Protein AF-A0A7M4CBG7-F1 (afdb_monomer_lite)

pLDDT: mean 92.89, std 6.0, range [63.34, 98.56]

Radius of gyration: 19.65 Å; chains: 1; bounding box: 48×49×52 Å

Organism: NCBI:txid38162

InterPro domains:
  IPR001548 Peptidase M2, peptidyl-dipeptidase A [PF01401] (1-222)
  IPR001548 Peptidase M2, peptidyl-dipeptidase A [PR00791] (21-42)
  IPR001548 Peptidase M2, peptidyl-dipeptidase A [PR00791] (98-123)
  IPR001548 Peptidase M2, peptidyl-dipeptidase A [PR00791] (130-146)
  IPR001548 Peptidase M2, peptidyl-dipeptidase A [PR00791] (158-178)
  IPR001548 Peptidase M2, peptidyl-dipeptidase A [PR00791] (199-222)
  IPR001548 Peptidase M2, peptidyl-dipeptidase A [PS52011] (1-222)
  IPR001548 Peptidase M2, peptidyl-dipeptidase A [PTHR10514] (1-222)
  IPR001548 Peptidase M2, peptidyl-dipeptidase A [cd06461] (1-222)

Structure (mmCIF, N/CA/C/O backbone):
data_AF-A0A7M4CBG7-F1
#
_entry.id   AF-A0A7M4CBG7-F1
#
loop_
_atom_site.group_PDB
_atom_site.id
_atom_site.type_symbol
_atom_site.label_atom_id
_atom_site.label_alt_id
_atom_site.label_comp_id
_atom_site.label_asym_id
_atom_site.label_entity_id
_atom_site.label_seq_id
_atom_site.pdbx_PDB_ins_code
_atom_site.Cartn_x
_atom_site.Cartn_y
_atom_site.Cartn_z
_atom_site.occupancy
_atom_site.B_iso_or_equiv
_atom_site.auth_seq_id
_atom_site.auth_comp_id
_atom_site.auth_asym_id
_atom_site.auth_atom_id
_atom_site.pdbx_PDB_model_num
ATOM 1 N N . ILE A 1 1 ? 3.219 -4.060 -20.796 1.00 94.94 1 ILE A N 1
ATOM 2 C CA . ILE A 1 1 ? 4.197 -4.208 -19.690 1.00 94.94 1 ILE A CA 1
ATOM 3 C C . ILE A 1 1 ? 5.144 -5.397 -19.890 1.00 94.94 1 ILE A C 1
ATOM 5 O O . ILE A 1 1 ? 6.343 -5.166 -19.956 1.00 94.94 1 ILE A O 1
ATOM 9 N N . HIS A 1 2 ? 4.636 -6.621 -20.107 1.00 97.50 2 HIS A N 1
ATOM 10 C CA . HIS A 1 2 ? 5.442 -7.840 -20.297 1.00 97.50 2 HIS A CA 1
ATOM 11 C C . HIS A 1 2 ? 6.597 -7.685 -21.304 1.00 97.50 2 HIS A C 1
ATOM 13 O O . HIS A 1 2 ? 7.749 -7.900 -20.951 1.00 97.50 2 HIS A O 1
ATOM 19 N N . ALA A 1 3 ? 6.316 -7.259 -22.542 1.00 97.44 3 ALA A N 1
ATOM 20 C CA . ALA A 1 3 ? 7.348 -7.128 -23.577 1.00 97.44 3 ALA A CA 1
ATOM 21 C C . ALA A 1 3 ? 8.445 -6.105 -23.220 1.00 97.44 3 ALA A C 1
ATOM 23 O O . ALA A 1 3 ? 9.621 -6.361 -23.455 1.00 97.44 3 ALA A O 1
ATOM 24 N N . TYR A 1 4 ? 8.068 -4.978 -22.608 1.00 97.50 4 TYR A N 1
ATOM 25 C CA . TYR A 1 4 ? 9.015 -3.954 -22.164 1.00 97.50 4 TYR A CA 1
ATOM 26 C C . TYR A 1 4 ? 9.907 -4.465 -21.022 1.00 97.50 4 TYR A C 1
ATOM 28 O O . TYR A 1 4 ? 11.124 -4.313 -21.071 1.00 97.50 4 TYR A O 1
ATOM 36 N N . VAL A 1 5 ? 9.319 -5.141 -20.029 1.00 97.81 5 VAL A N 1
ATOM 37 C CA . VAL A 1 5 ? 10.074 -5.762 -18.930 1.00 97.81 5 VAL A CA 1
ATOM 38 C C . VAL A 1 5 ? 11.013 -6.842 -19.463 1.00 97.81 5 VAL A C 1
ATOM 40 O O . VAL A 1 5 ? 12.181 -6.856 -19.094 1.00 97.81 5 VAL A O 1
ATOM 43 N N . ARG A 1 6 ? 10.552 -7.690 -20.392 1.00 98.19 6 ARG A N 1
ATOM 44 C CA . ARG A 1 6 ? 11.394 -8.694 -21.062 1.00 98.19 6 ARG A CA 1
ATOM 45 C C . ARG A 1 6 ? 12.587 -8.052 -21.769 1.00 98.19 6 ARG A C 1
ATOM 47 O O . ARG A 1 6 ? 13.705 -8.525 -21.607 1.00 98.19 6 ARG A O 1
ATOM 54 N N . TYR A 1 7 ? 12.361 -6.959 -22.500 1.00 97.38 7 TYR A N 1
ATOM 55 C CA . TYR A 1 7 ? 13.427 -6.186 -23.138 1.00 97.38 7 TYR A CA 1
ATOM 56 C C . TYR A 1 7 ? 14.449 -5.673 -22.109 1.00 97.38 7 TYR A C 1
ATOM 58 O O . TYR A 1 7 ? 15.639 -5.934 -22.256 1.00 97.38 7 TYR A O 1
ATOM 66 N N . LYS A 1 8 ? 13.998 -5.041 -21.016 1.00 97.69 8 LYS A N 1
ATOM 67 C CA . LYS A 1 8 ? 14.888 -4.541 -19.952 1.00 97.69 8 LYS A CA 1
ATOM 68 C C . LYS A 1 8 ? 15.642 -5.645 -19.206 1.00 97.69 8 LYS A C 1
ATOM 70 O O . LYS A 1 8 ? 16.814 -5.482 -18.877 1.00 97.69 8 LYS A O 1
ATOM 75 N N . LEU A 1 9 ? 14.999 -6.782 -18.958 1.00 97.75 9 LEU A N 1
ATOM 76 C CA . LEU A 1 9 ? 15.654 -7.951 -18.374 1.00 97.75 9 LEU A CA 1
ATOM 77 C C . LEU A 1 9 ? 16.718 -8.514 -19.320 1.00 97.75 9 LEU A C 1
ATOM 79 O O . LEU A 1 9 ? 17.787 -8.891 -18.855 1.00 97.75 9 LEU A O 1
ATOM 83 N N . ARG A 1 10 ? 16.469 -8.518 -20.633 1.00 97.62 10 ARG A N 1
ATOM 84 C CA . ARG A 1 10 ? 17.453 -8.932 -21.641 1.00 97.62 10 ARG A CA 1
ATOM 85 C C . ARG A 1 10 ? 18.638 -7.967 -21.724 1.00 97.62 10 ARG A C 1
ATOM 87 O O . ARG A 1 10 ? 19.764 -8.439 -21.811 1.00 97.62 10 ARG A O 1
ATOM 94 N N . GLU A 1 11 ? 18.419 -6.653 -21.607 1.00 96.88 11 GLU A N 1
ATOM 95 C CA . GLU A 1 11 ? 19.518 -5.672 -21.497 1.00 96.88 11 GLU A CA 1
ATOM 96 C C . GLU A 1 11 ? 20.437 -5.967 -20.297 1.00 96.88 11 GLU A C 1
ATOM 98 O O . GLU A 1 11 ? 21.645 -5.765 -20.385 1.00 96.88 11 GLU A O 1
ATOM 103 N N . LYS A 1 12 ? 19.884 -6.470 -19.184 1.00 97.00 12 LYS A N 1
ATOM 104 C CA . LYS A 1 12 ? 20.642 -6.748 -17.953 1.00 97.00 12 LYS A CA 1
ATOM 105 C C . LYS A 1 12 ? 21.249 -8.154 -17.879 1.00 97.00 12 LYS A C 1
ATOM 107 O O . LYS A 1 12 ? 22.362 -8.305 -17.387 1.00 97.00 12 LYS A O 1
ATOM 112 N N . TYR A 1 13 ? 20.509 -9.175 -18.303 1.00 97.25 13 TYR A N 1
ATOM 113 C CA . TYR A 1 13 ? 20.843 -10.593 -18.105 1.00 97.25 13 TYR A CA 1
ATOM 114 C C . TYR A 1 13 ? 21.224 -11.323 -19.405 1.00 97.25 13 TYR A C 1
ATOM 116 O O . TYR A 1 13 ? 21.568 -12.504 -19.364 1.00 97.25 13 TYR A O 1
ATOM 124 N N . GLY A 1 14 ? 21.174 -10.646 -20.555 1.00 96.62 14 GLY A N 1
ATOM 125 C CA . GLY A 1 14 ? 21.560 -11.204 -21.849 1.00 96.62 14 GLY A CA 1
ATOM 126 C C . GLY A 1 14 ? 20.640 -12.329 -22.324 1.00 96.62 14 GLY A C 1
ATOM 127 O O . GLY A 1 14 ? 19.420 -12.294 -22.138 1.00 96.62 14 GLY A O 1
ATOM 128 N N . ASP A 1 15 ? 21.233 -13.344 -22.954 1.00 95.06 15 ASP A N 1
ATOM 129 C CA . ASP A 1 15 ? 20.503 -14.385 -23.687 1.00 95.06 15 ASP A CA 1
ATOM 130 C C . ASP A 1 15 ? 19.693 -15.360 -22.830 1.00 95.06 15 ASP A C 1
ATOM 132 O O . ASP A 1 15 ? 18.830 -16.057 -23.362 1.00 95.06 15 ASP A O 1
ATOM 136 N N . ILE A 1 16 ? 19.881 -15.348 -21.506 1.00 96.12 16 ILE A N 1
ATOM 137 C CA . ILE A 1 16 ? 19.026 -16.089 -20.564 1.00 96.12 16 ILE A CA 1
ATOM 138 C C . ILE A 1 16 ? 17.558 -15.646 -20.706 1.00 96.12 16 ILE A C 1
ATOM 140 O O . ILE A 1 16 ? 16.633 -16.433 -20.497 1.00 96.12 16 ILE A O 1
ATOM 144 N N . VAL A 1 17 ? 17.328 -14.388 -21.096 1.00 97.38 17 VAL A N 1
ATOM 145 C CA . VAL A 1 17 ? 15.997 -13.847 -21.368 1.00 97.38 17 VAL A CA 1
ATOM 146 C C . VAL A 1 17 ? 15.755 -13.872 -22.868 1.00 97.38 17 VAL A C 1
ATOM 148 O O . VAL A 1 17 ? 16.313 -13.074 -23.621 1.00 97.38 17 VAL A O 1
ATOM 151 N N . THR A 1 18 ? 14.893 -14.781 -23.314 1.00 94.94 18 THR A N 1
ATOM 152 C CA . THR A 1 18 ? 14.560 -14.914 -24.738 1.00 94.94 18 THR A CA 1
ATOM 153 C C . THR A 1 18 ? 13.919 -13.635 -25.296 1.00 94.94 18 THR A C 1
ATOM 155 O O . THR A 1 18 ? 13.135 -12.965 -24.626 1.00 94.94 18 THR A O 1
ATOM 158 N N . GLU A 1 19 ? 14.215 -13.287 -26.551 1.00 94.00 19 GLU A N 1
ATOM 159 C CA . GLU A 1 19 ? 13.670 -12.072 -27.181 1.00 94.00 19 GLU A CA 1
ATOM 160 C C . GLU A 1 19 ? 12.148 -12.155 -27.401 1.00 94.00 19 GLU A C 1
ATOM 162 O O . GLU A 1 19 ? 11.428 -11.160 -27.266 1.00 94.00 19 GLU A O 1
ATOM 167 N N . LYS A 1 20 ? 11.649 -13.356 -27.723 1.00 95.69 20 LYS A N 1
ATOM 168 C CA . LYS A 1 20 ? 10.254 -13.601 -28.130 1.00 95.69 20 LYS A CA 1
ATOM 169 C C . LYS A 1 20 ? 9.486 -14.558 -27.215 1.00 95.69 20 LYS A C 1
ATOM 171 O O . LYS A 1 20 ? 8.260 -14.569 -27.284 1.00 95.69 20 LYS A O 1
ATOM 176 N N . GLY A 1 21 ? 10.163 -15.303 -26.344 1.00 95.56 21 GLY A N 1
ATOM 177 C CA . GLY A 1 21 ? 9.545 -16.290 -25.458 1.00 95.56 21 GLY A CA 1
ATOM 178 C C . GLY A 1 21 ? 9.157 -15.744 -24.074 1.00 95.56 21 GLY A C 1
ATOM 179 O O . GLY A 1 21 ? 9.138 -14.524 -23.860 1.00 95.56 21 GLY A O 1
ATOM 180 N N . PRO A 1 22 ? 8.809 -16.640 -23.136 1.00 97.19 22 PRO A N 1
ATOM 181 C CA . PRO A 1 22 ? 8.478 -16.285 -21.759 1.00 97.19 22 PRO A CA 1
ATOM 182 C C . PRO A 1 22 ? 9.663 -15.673 -21.003 1.00 97.19 22 PRO A C 1
ATOM 184 O O . PRO A 1 22 ? 10.829 -15.900 -21.335 1.00 97.19 22 PRO A O 1
ATOM 187 N N . ILE A 1 23 ? 9.351 -14.910 -19.956 1.00 98.00 23 ILE A N 1
ATOM 188 C CA . ILE A 1 23 ? 10.343 -14.411 -19.000 1.00 98.00 23 ILE A CA 1
ATOM 189 C C . ILE A 1 23 ? 10.649 -15.530 -17.987 1.00 98.00 23 ILE A C 1
ATOM 191 O O . ILE A 1 23 ? 9.707 -16.116 -17.451 1.00 98.00 23 ILE A O 1
ATOM 195 N N . PRO A 1 24 ? 11.924 -15.824 -17.669 1.00 97.94 24 PRO A N 1
ATOM 196 C CA . PRO A 1 24 ? 12.254 -16.721 -16.564 1.00 97.94 24 PRO A CA 1
ATOM 197 C C . PRO A 1 24 ? 11.687 -16.203 -15.229 1.00 97.94 24 PRO A C 1
ATOM 199 O O . PRO A 1 24 ? 12.012 -15.095 -14.803 1.00 97.94 24 PRO A O 1
ATOM 202 N N . ALA A 1 25 ? 10.855 -17.005 -14.555 1.00 97.06 25 ALA A N 1
ATOM 203 C CA . ALA A 1 25 ? 10.061 -16.562 -13.398 1.00 97.06 25 ALA A CA 1
ATOM 204 C C . ALA A 1 25 ? 10.900 -16.000 -12.231 1.00 97.06 25 ALA A C 1
ATOM 206 O O . ALA A 1 25 ? 10.499 -15.044 -11.574 1.00 97.06 25 ALA A O 1
ATOM 207 N N . HIS A 1 26 ? 12.106 -16.529 -12.019 1.00 96.62 26 HIS A N 1
ATOM 208 C CA . HIS A 1 26 ? 13.007 -16.112 -10.940 1.00 96.62 26 HIS A CA 1
ATOM 209 C C . HIS A 1 26 ? 13.645 -14.720 -11.141 1.00 96.62 26 HIS A C 1
ATOM 211 O O . HIS A 1 26 ? 14.352 -14.241 -10.258 1.00 96.62 26 HIS A O 1
ATOM 217 N N . LEU A 1 27 ? 13.418 -14.057 -12.283 1.00 97.31 27 LEU A N 1
ATOM 218 C CA . LEU A 1 27 ? 14.019 -12.755 -12.612 1.00 97.31 27 LEU A CA 1
ATOM 219 C C . LEU A 1 27 ? 13.102 -11.553 -12.340 1.00 97.31 27 LEU A C 1
ATOM 221 O O . LEU A 1 27 ? 13.482 -10.420 -12.626 1.00 97.31 27 LEU A O 1
ATOM 225 N N . LEU A 1 28 ? 11.904 -11.775 -11.796 1.00 96.81 28 LEU A N 1
ATOM 226 C CA . LEU A 1 28 ? 10.879 -10.735 -11.632 1.00 96.81 28 LEU A CA 1
ATOM 227 C C . LEU A 1 28 ? 10.860 -10.096 -10.234 1.00 96.81 28 LEU A C 1
ATOM 229 O O . LEU A 1 28 ? 9.988 -9.291 -9.924 1.00 96.81 28 LEU A O 1
ATOM 233 N N . GLY A 1 29 ? 11.853 -10.409 -9.396 1.00 90.38 29 GLY A N 1
ATOM 234 C CA . GLY A 1 29 ? 12.053 -9.761 -8.096 1.00 90.38 29 GLY A CA 1
ATOM 235 C C . GLY A 1 29 ? 11.066 -10.188 -7.004 1.00 90.38 29 GLY A C 1
ATOM 236 O O . GLY A 1 29 ? 11.086 -9.629 -5.913 1.00 90.38 29 GLY A O 1
ATOM 237 N N . ASN A 1 30 ? 10.226 -11.183 -7.270 1.00 89.31 30 ASN A N 1
ATOM 238 C CA . ASN A 1 30 ? 9.311 -11.799 -6.316 1.00 89.31 30 ASN A CA 1
ATOM 239 C C . ASN A 1 30 ? 9.366 -13.323 -6.505 1.00 89.31 30 ASN A C 1
ATOM 241 O O . ASN A 1 30 ? 9.438 -13.783 -7.643 1.00 89.31 30 ASN A O 1
ATOM 245 N N . MET A 1 31 ? 9.324 -14.093 -5.411 1.00 87.75 31 MET A N 1
ATOM 246 C CA . MET A 1 31 ? 9.442 -15.562 -5.431 1.00 87.75 31 MET A CA 1
ATOM 247 C C . MET A 1 31 ? 8.424 -16.236 -6.366 1.00 87.75 31 MET A C 1
ATOM 249 O O . MET A 1 31 ? 8.750 -17.209 -7.039 1.00 87.75 31 MET A O 1
ATOM 253 N N . TRP A 1 32 ? 7.212 -15.690 -6.437 1.00 93.00 32 TRP A N 1
ATOM 254 C CA . TRP A 1 32 ? 6.113 -16.195 -7.262 1.00 93.00 32 TRP A CA 1
ATOM 255 C C . TRP A 1 32 ? 5.923 -15.408 -8.558 1.00 93.00 32 TRP A C 1
ATOM 257 O O . TRP A 1 32 ? 4.987 -15.679 -9.303 1.00 93.00 32 TRP A O 1
ATOM 267 N N . ALA A 1 33 ? 6.771 -14.406 -8.822 1.00 95.69 33 ALA A N 1
ATOM 268 C CA . ALA A 1 33 ? 6.616 -13.471 -9.934 1.00 95.69 33 ALA A CA 1
ATOM 269 C C . ALA A 1 33 ? 5.237 -12.774 -9.993 1.00 95.69 33 ALA A C 1
ATOM 271 O O . ALA A 1 33 ? 4.843 -12.292 -11.055 1.00 95.69 33 ALA A O 1
ATOM 272 N N . GLN A 1 34 ? 4.514 -12.698 -8.870 1.00 92.94 34 GLN A N 1
ATOM 273 C CA . GLN A 1 34 ? 3.157 -12.139 -8.821 1.00 92.94 34 GLN A CA 1
ATOM 274 C C . GLN A 1 34 ? 3.132 -10.606 -8.866 1.00 92.94 34 GLN A C 1
ATOM 276 O O . GLN A 1 34 ? 2.175 -10.015 -9.347 1.00 92.94 34 GLN A O 1
ATOM 281 N N . THR A 1 35 ? 4.192 -9.957 -8.384 1.00 90.69 35 THR A N 1
ATOM 282 C CA . THR A 1 35 ? 4.389 -8.503 -8.438 1.00 90.69 35 THR A CA 1
ATOM 283 C C . THR A 1 35 ? 5.836 -8.213 -8.808 1.00 90.69 35 THR A C 1
ATOM 285 O O . THR A 1 35 ? 6.744 -8.961 -8.438 1.00 90.69 35 THR A O 1
ATOM 288 N N . TRP A 1 36 ? 6.069 -7.164 -9.596 1.00 95.69 36 TRP A N 1
ATOM 289 C CA . TRP A 1 36 ? 7.362 -6.906 -10.245 1.00 95.69 36 TRP A CA 1
ATOM 290 C C . TRP A 1 36 ? 8.033 -5.617 -9.743 1.00 95.69 36 TRP A C 1
ATOM 292 O O . TRP A 1 36 ? 8.966 -5.108 -10.358 1.00 95.69 36 TRP A O 1
ATOM 302 N N . ASN A 1 37 ? 7.590 -5.057 -8.618 1.00 88.56 37 ASN A N 1
ATOM 303 C CA . ASN A 1 37 ? 8.072 -3.756 -8.124 1.00 88.56 37 ASN A CA 1
ATOM 304 C C . ASN A 1 37 ? 9.577 -3.749 -7.827 1.00 88.56 37 ASN A C 1
ATOM 306 O O . ASN A 1 37 ? 10.263 -2.760 -8.079 1.00 88.56 37 ASN A O 1
ATOM 310 N N . ASN A 1 38 ? 10.116 -4.880 -7.366 1.00 87.69 38 ASN A N 1
ATOM 311 C CA . ASN A 1 38 ? 11.521 -5.010 -6.977 1.00 87.69 38 ASN A CA 1
ATOM 312 C C . ASN A 1 38 ? 12.503 -4.908 -8.158 1.00 87.69 38 ASN A C 1
ATOM 314 O O . ASN A 1 38 ? 13.688 -4.645 -7.948 1.00 87.69 38 ASN A O 1
ATOM 318 N N . ILE A 1 39 ? 12.033 -5.061 -9.403 1.00 94.88 39 ILE A N 1
ATOM 319 C CA . ILE A 1 39 ? 12.855 -4.834 -10.603 1.00 94.88 39 ILE A CA 1
ATOM 320 C C . ILE A 1 39 ? 12.740 -3.405 -11.146 1.00 94.88 39 ILE A C 1
ATOM 322 O O . ILE A 1 39 ? 13.393 -3.071 -12.137 1.00 94.88 39 ILE A O 1
ATOM 326 N N . ALA A 1 40 ? 11.942 -2.530 -10.521 1.00 91.44 40 ALA A N 1
ATOM 327 C CA . ALA A 1 40 ? 11.780 -1.153 -10.980 1.00 91.44 40 ALA A CA 1
ATOM 328 C C . ALA A 1 40 ? 13.131 -0.430 -11.077 1.00 91.44 40 ALA A C 1
ATOM 330 O O . ALA A 1 40 ? 13.375 0.231 -12.079 1.00 91.44 40 ALA A O 1
ATOM 331 N N . SER A 1 41 ? 14.038 -0.643 -10.117 1.00 87.25 41 SER A N 1
ATOM 332 C CA . SER A 1 41 ? 15.345 0.033 -10.002 1.00 87.25 41 SER A CA 1
ATOM 333 C C . SER A 1 41 ? 16.192 0.060 -11.280 1.00 87.25 41 SER A C 1
ATOM 335 O O . SER A 1 41 ? 16.934 1.013 -11.492 1.00 87.25 41 SER A O 1
ATOM 337 N N . PHE A 1 42 ? 16.075 -0.946 -12.151 1.00 92.31 42 PHE A N 1
ATOM 338 C CA . PHE A 1 42 ? 16.824 -1.020 -13.412 1.00 92.31 42 PHE A CA 1
ATOM 339 C C . PHE A 1 42 ? 15.932 -1.114 -14.657 1.00 92.31 42 PHE A C 1
ATOM 341 O O . PHE A 1 42 ? 16.438 -1.258 -15.768 1.00 92.31 42 PHE A O 1
ATOM 348 N N . THR A 1 43 ? 14.610 -1.041 -14.497 1.00 96.00 43 THR A N 1
ATOM 349 C CA . THR A 1 43 ? 13.659 -1.108 -15.617 1.00 96.00 43 THR A CA 1
ATOM 350 C C . THR A 1 43 ? 12.895 0.197 -15.848 1.00 96.00 43 THR A C 1
ATOM 352 O O . THR A 1 43 ? 12.091 0.266 -16.779 1.00 96.00 43 THR A O 1
ATOM 355 N N . LEU A 1 44 ? 13.158 1.250 -15.062 1.00 93.69 44 LEU A N 1
ATOM 356 C CA . LEU A 1 44 ? 12.519 2.558 -15.239 1.00 93.69 44 LEU A CA 1
ATOM 357 C C . LEU A 1 44 ? 12.648 3.076 -16.681 1.00 93.69 44 LEU A C 1
ATOM 359 O O . LEU A 1 44 ? 13.748 3.051 -17.239 1.00 93.69 44 LEU A O 1
ATOM 363 N N . PRO A 1 45 ? 11.556 3.603 -17.266 1.00 93.62 45 PRO A N 1
ATOM 364 C CA . PRO A 1 45 ? 11.612 4.339 -18.527 1.00 93.62 45 PRO A CA 1
ATOM 365 C C . PRO A 1 45 ? 12.596 5.514 -18.488 1.00 93.62 45 PRO A C 1
ATOM 367 O O . PRO A 1 45 ? 13.326 5.735 -19.453 1.00 93.62 45 PRO A O 1
ATOM 370 N N . TYR A 1 46 ? 12.656 6.233 -17.361 1.00 92.75 46 TYR A N 1
ATOM 371 C CA . TYR A 1 46 ? 13.573 7.352 -17.148 1.00 92.75 46 TYR A CA 1
ATOM 372 C C . TYR A 1 46 ? 14.432 7.124 -15.892 1.00 92.75 46 TYR A C 1
ATOM 374 O O . TYR A 1 46 ? 14.061 7.590 -14.816 1.00 92.75 46 TYR A O 1
ATOM 382 N N . PRO A 1 47 ? 15.576 6.423 -15.989 1.00 87.75 47 PRO A N 1
ATOM 383 C CA . PRO A 1 47 ? 16.383 6.042 -14.822 1.00 87.75 47 PRO A CA 1
ATOM 384 C C . PRO A 1 47 ? 17.106 7.221 -14.153 1.00 87.75 47 PRO A C 1
ATOM 386 O O . PRO A 1 47 ? 17.403 7.162 -12.968 1.00 87.75 47 PRO A O 1
ATOM 389 N N . ASN A 1 48 ? 17.361 8.303 -14.896 1.00 87.06 48 ASN A N 1
ATOM 390 C CA . ASN A 1 48 ? 18.064 9.492 -14.391 1.00 87.06 48 ASN A CA 1
ATOM 391 C C . ASN A 1 48 ? 17.135 10.488 -13.679 1.00 87.06 48 ASN A C 1
ATOM 393 O O . ASN A 1 48 ? 17.568 11.572 -13.296 1.00 87.06 48 ASN A O 1
ATOM 397 N N . VAL A 1 49 ? 15.845 10.165 -13.580 1.00 83.38 49 VAL A N 1
ATOM 398 C CA . VAL A 1 49 ? 14.849 10.998 -12.913 1.00 83.38 49 VAL A CA 1
ATOM 399 C C . VAL A 1 49 ? 14.663 10.454 -11.505 1.00 83.38 49 VAL A C 1
ATOM 401 O O . VAL A 1 49 ? 14.316 9.285 -11.342 1.00 83.38 49 VAL A O 1
ATOM 404 N N . GLU A 1 50 ? 14.916 11.305 -10.510 1.00 75.44 50 GLU A N 1
ATOM 405 C CA . GLU A 1 50 ? 14.808 10.944 -9.098 1.00 75.44 50 GLU A CA 1
ATOM 406 C C . GLU A 1 50 ? 13.392 10.460 -8.768 1.00 75.44 50 GLU A C 1
ATOM 408 O O . GLU A 1 50 ? 12.390 11.011 -9.237 1.00 75.44 50 GLU A O 1
ATOM 413 N N . ASP A 1 51 ? 13.328 9.381 -7.996 1.00 70.31 51 ASP A N 1
ATOM 414 C CA . ASP A 1 51 ? 12.072 8.777 -7.598 1.00 70.31 51 ASP A CA 1
ATOM 415 C C . ASP A 1 51 ? 11.344 9.608 -6.539 1.00 70.31 51 ASP A C 1
ATOM 417 O O . ASP A 1 51 ? 11.953 10.351 -5.769 1.00 70.31 51 ASP A O 1
ATOM 421 N N . VAL A 1 52 ? 10.030 9.420 -6.443 1.00 73.00 52 VAL A N 1
ATOM 422 C CA . VAL A 1 52 ? 9.248 9.915 -5.312 1.00 73.00 52 VAL A CA 1
ATOM 423 C C . VAL A 1 52 ? 9.438 8.951 -4.138 1.00 73.00 52 VAL A C 1
ATOM 425 O O . VAL A 1 52 ? 8.568 8.137 -3.841 1.00 73.00 52 VAL A O 1
ATOM 428 N N . ASP A 1 53 ? 10.586 9.038 -3.464 1.00 78.25 53 ASP A N 1
ATOM 429 C CA . ASP A 1 53 ? 10.806 8.373 -2.177 1.00 78.25 53 ASP A CA 1
ATOM 430 C C . ASP A 1 53 ? 10.661 9.373 -1.025 1.00 78.25 53 ASP A C 1
ATOM 432 O O . ASP A 1 53 ? 11.509 10.235 -0.781 1.00 78.25 53 ASP A O 1
ATOM 436 N N . ILE A 1 54 ? 9.563 9.238 -0.287 1.00 87.44 54 ILE A N 1
ATOM 437 C CA . ILE A 1 54 ? 9.274 10.071 0.883 1.00 87.44 54 ILE A CA 1
ATOM 438 C C . ILE A 1 54 ? 9.980 9.580 2.150 1.00 87.44 54 ILE A C 1
ATOM 440 O O . ILE A 1 54 ? 9.946 10.282 3.156 1.00 87.44 54 ILE A O 1
ATOM 444 N N . THR A 1 55 ? 10.637 8.415 2.134 1.00 89.62 55 THR A N 1
ATOM 445 C CA . THR A 1 55 ? 11.239 7.787 3.324 1.00 89.62 55 THR A CA 1
ATOM 446 C C . THR A 1 55 ? 12.255 8.707 3.992 1.00 89.62 55 THR A C 1
ATOM 448 O O . THR A 1 55 ? 12.190 8.956 5.196 1.00 89.62 55 THR A O 1
ATOM 451 N N . SER A 1 56 ? 13.156 9.294 3.202 1.00 89.06 56 SER A N 1
ATOM 452 C CA . SER A 1 56 ? 14.152 10.240 3.714 1.00 89.06 56 SER A CA 1
ATOM 453 C C . SER A 1 56 ? 13.510 11.483 4.336 1.00 89.06 56 SER A C 1
ATOM 455 O O . SER A 1 56 ? 14.008 12.012 5.329 1.00 89.06 56 SER A O 1
ATOM 457 N N . GLU A 1 57 ? 12.401 11.961 3.772 1.00 92.88 57 GLU A N 1
ATOM 458 C CA . GLU A 1 57 ? 11.673 13.113 4.304 1.00 92.88 57 GLU A CA 1
ATOM 459 C C . GLU A 1 57 ? 10.880 12.744 5.570 1.00 92.88 57 GLU A C 1
ATOM 461 O O . GLU A 1 57 ? 10.900 13.498 6.540 1.00 92.88 57 GLU A O 1
ATOM 466 N N . MET A 1 58 ? 10.273 11.556 5.620 1.00 95.75 58 MET A N 1
ATOM 467 C CA . MET A 1 58 ? 9.622 11.009 6.814 1.00 95.75 58 MET A CA 1
ATOM 468 C C . MET A 1 58 ? 10.604 10.910 7.987 1.00 95.75 58 MET A C 1
ATOM 470 O O . MET A 1 58 ? 10.286 11.350 9.093 1.00 95.75 58 MET A O 1
ATOM 474 N N . LEU A 1 59 ? 11.816 10.401 7.747 1.00 95.25 59 LEU A N 1
ATOM 475 C CA . LEU A 1 59 ? 12.873 10.333 8.760 1.00 95.25 59 LEU A CA 1
ATOM 476 C C . LEU A 1 59 ? 13.297 11.731 9.230 1.00 95.25 59 LEU A C 1
ATOM 478 O O . LEU A 1 59 ? 13.350 11.975 10.432 1.00 95.25 59 LEU A O 1
ATOM 482 N N . LYS A 1 60 ? 13.514 12.682 8.308 1.00 95.19 60 LYS A N 1
ATOM 483 C CA . LYS A 1 60 ? 13.819 14.089 8.653 1.00 95.19 60 LYS A CA 1
ATOM 484 C C . LYS A 1 60 ? 12.720 14.741 9.494 1.00 95.19 60 LYS A C 1
ATOM 486 O O . LYS A 1 60 ? 13.009 15.571 10.350 1.00 95.19 60 LYS A O 1
ATOM 491 N N . GLN A 1 61 ? 11.465 14.368 9.257 1.00 96.19 61 GLN A N 1
ATOM 492 C CA . GLN A 1 61 ? 10.298 14.851 9.996 1.00 96.19 61 GLN A CA 1
ATOM 493 C C . GLN A 1 61 ? 9.962 13.999 11.235 1.00 96.19 61 GLN A C 1
ATOM 495 O O . GLN A 1 61 ? 8.859 14.134 11.783 1.00 96.19 61 GLN A O 1
ATOM 500 N N . ASN A 1 62 ? 10.883 13.131 11.673 1.00 97.12 62 ASN A N 1
ATOM 501 C CA . ASN A 1 62 ? 10.752 12.261 12.844 1.00 97.12 62 ASN A CA 1
ATOM 502 C C . ASN A 1 62 ? 9.450 11.445 12.839 1.00 97.12 62 ASN A C 1
ATOM 504 O O . ASN A 1 62 ? 8.700 11.426 13.819 1.00 97.12 62 ASN A O 1
ATOM 508 N N . TYR A 1 63 ? 9.129 10.819 11.706 1.00 98.00 63 TYR A N 1
ATOM 509 C CA . TYR A 1 63 ? 8.025 9.869 11.657 1.00 98.00 63 TYR A CA 1
ATOM 510 C C . TYR A 1 63 ? 8.300 8.657 12.540 1.00 98.00 63 TYR A C 1
ATOM 512 O O . TYR A 1 63 ? 9.405 8.130 12.591 1.00 98.00 63 TYR A O 1
ATOM 520 N N . THR A 1 64 ? 7.247 8.218 13.217 1.00 98.25 64 THR A N 1
ATOM 521 C CA . THR A 1 64 ? 7.182 6.984 13.996 1.00 98.25 64 THR A CA 1
ATOM 522 C C . THR A 1 64 ? 6.049 6.124 13.438 1.00 98.25 64 THR A C 1
ATOM 524 O O . THR A 1 64 ? 5.163 6.671 12.767 1.00 98.25 64 THR A O 1
ATOM 527 N N . PRO A 1 65 ? 6.000 4.814 13.739 1.00 98.06 65 PRO A N 1
ATOM 528 C CA . PRO A 1 65 ? 4.847 3.978 13.411 1.00 98.06 65 PRO A CA 1
ATOM 529 C C . PRO A 1 65 ? 3.511 4.605 13.823 1.00 98.06 65 PRO A C 1
ATOM 531 O O . PRO A 1 65 ? 2.585 4.696 13.024 1.00 98.06 65 PRO A O 1
ATOM 534 N N . LEU A 1 66 ? 3.427 5.166 15.032 1.00 98.31 66 LEU A N 1
ATOM 535 C CA . LEU A 1 66 ? 2.222 5.861 15.486 1.00 98.31 66 LEU A CA 1
ATOM 536 C C . LEU A 1 66 ? 1.863 7.061 14.591 1.00 98.31 66 LEU A C 1
ATOM 538 O O . LEU A 1 66 ? 0.696 7.240 14.243 1.00 98.31 66 LEU A O 1
ATOM 542 N N . LYS A 1 67 ? 2.849 7.877 14.192 1.00 98.19 67 LYS A N 1
ATOM 543 C CA . LYS A 1 67 ? 2.620 9.031 13.305 1.00 98.19 67 LYS A CA 1
ATOM 544 C C . LYS A 1 67 ? 2.181 8.599 11.902 1.00 98.19 67 LYS A C 1
ATOM 546 O O . LYS A 1 67 ? 1.362 9.292 11.302 1.00 98.19 67 LYS A O 1
ATOM 551 N N . ILE A 1 68 ? 2.671 7.462 11.406 1.00 98.31 68 ILE A N 1
ATOM 552 C CA . ILE A 1 68 ? 2.221 6.848 10.146 1.00 98.31 68 ILE A CA 1
ATOM 553 C C . ILE A 1 68 ? 0.715 6.569 10.209 1.00 98.31 68 ILE A C 1
ATOM 555 O O . ILE A 1 68 ? -0.041 7.118 9.408 1.00 98.31 68 ILE A O 1
ATOM 559 N N . PHE A 1 69 ? 0.255 5.825 11.219 1.00 98.50 69 PHE A N 1
ATOM 560 C CA . PHE A 1 69 ? -1.172 5.515 11.366 1.00 98.50 69 PHE A CA 1
ATOM 561 C C . PHE A 1 69 ? -2.024 6.752 11.653 1.00 98.50 69 PHE A C 1
ATOM 563 O O . PHE A 1 69 ? -3.147 6.841 11.169 1.00 98.50 69 PHE A O 1
ATOM 570 N N . LYS A 1 70 ? -1.512 7.741 12.394 1.00 98.19 70 LYS A N 1
ATOM 571 C CA . LYS A 1 70 ? -2.223 9.015 12.586 1.00 98.19 70 LYS A CA 1
ATOM 572 C C . LYS A 1 70 ? -2.360 9.814 11.294 1.00 98.19 70 LYS A C 1
ATOM 574 O O . LYS A 1 70 ? -3.375 10.467 11.078 1.00 98.19 70 LYS A O 1
ATOM 579 N N . THR A 1 71 ? -1.361 9.746 10.421 1.00 97.38 71 THR A N 1
ATOM 580 C CA . THR A 1 71 ? -1.443 10.365 9.096 1.00 97.38 71 THR A CA 1
ATOM 581 C C . THR A 1 71 ? -2.465 9.640 8.220 1.00 97.38 71 THR A C 1
ATOM 583 O O . THR A 1 71 ? -3.243 10.313 7.548 1.00 97.38 71 THR A O 1
ATOM 586 N N . ALA A 1 72 ? -2.528 8.305 8.299 1.00 97.50 72 ALA A N 1
ATOM 587 C CA . ALA A 1 72 ? -3.583 7.526 7.656 1.00 97.50 72 ALA A CA 1
ATOM 588 C C . ALA A 1 72 ? -4.977 7.911 8.184 1.00 97.50 72 ALA A C 1
ATOM 590 O O . ALA A 1 72 ? -5.838 8.267 7.389 1.00 97.50 72 ALA A O 1
ATOM 591 N N . GLU A 1 73 ? -5.185 7.972 9.506 1.00 98.06 73 GLU A N 1
ATOM 592 C CA . GLU A 1 73 ? -6.464 8.393 10.115 1.00 98.06 73 GLU A CA 1
ATOM 593 C C . GLU A 1 73 ? -6.903 9.774 9.609 1.00 98.06 73 GLU A C 1
ATOM 595 O O . GLU A 1 73 ? -8.058 9.965 9.230 1.00 98.06 73 GLU A O 1
ATOM 600 N N . ASN A 1 74 ? -5.972 10.729 9.527 1.00 96.94 74 ASN A N 1
ATOM 601 C CA . ASN A 1 74 ? -6.261 12.065 9.012 1.00 96.94 74 ASN A CA 1
ATOM 602 C C . ASN A 1 74 ? -6.748 12.048 7.555 1.00 96.94 74 ASN A C 1
ATOM 604 O O . ASN A 1 74 ? -7.563 12.898 7.190 1.00 96.94 74 ASN A O 1
ATOM 608 N N . PHE A 1 75 ? -6.287 11.105 6.724 1.00 96.00 75 PHE A N 1
ATOM 609 C CA . PHE A 1 75 ? -6.809 10.933 5.368 1.00 96.00 75 PHE A CA 1
ATOM 610 C C . PHE A 1 75 ? -8.299 10.577 5.408 1.00 96.00 75 PHE A C 1
ATOM 612 O O . PHE A 1 75 ? -9.105 11.278 4.792 1.00 96.00 75 PHE A O 1
ATOM 619 N N . PHE A 1 76 ? -8.673 9.545 6.170 1.00 96.19 76 PHE A N 1
ATOM 620 C CA . PHE A 1 76 ? -10.059 9.081 6.285 1.00 96.19 76 PHE A CA 1
ATOM 621 C C . PHE A 1 76 ? -10.978 10.154 6.884 1.00 96.19 76 PHE A C 1
ATOM 623 O O . PHE A 1 76 ? -12.025 10.471 6.316 1.00 96.19 76 PHE A O 1
ATOM 630 N N . VAL A 1 77 ? -10.540 10.820 7.953 1.00 97.31 77 VAL A N 1
ATOM 631 C CA . VAL A 1 77 ? -11.277 11.947 8.547 1.00 97.31 77 VAL A CA 1
ATOM 632 C C . VAL A 1 77 ? -11.447 13.095 7.543 1.00 97.31 77 VAL A C 1
ATOM 634 O O . VAL A 1 77 ? -12.507 13.718 7.496 1.00 97.31 77 VAL A O 1
ATOM 637 N N . SER A 1 78 ? -10.454 13.362 6.682 1.00 95.00 78 SER A N 1
ATOM 638 C CA . SER A 1 78 ? -10.545 14.439 5.681 1.00 95.00 78 SER A CA 1
ATOM 639 C C . SER A 1 78 ? -11.615 14.212 4.608 1.00 95.00 78 SER A C 1
ATOM 641 O O . SER A 1 78 ? -12.067 15.177 3.991 1.00 95.00 78 SER A O 1
ATOM 643 N N . ILE A 1 79 ? -12.038 12.961 4.407 1.00 94.56 79 ILE A N 1
ATOM 644 C CA . ILE A 1 79 ? -13.143 12.580 3.517 1.00 94.56 79 ILE A CA 1
ATOM 645 C C . ILE A 1 79 ? -14.419 12.229 4.295 1.00 94.56 79 ILE A C 1
ATOM 647 O O . ILE A 1 79 ? -15.310 11.576 3.759 1.00 94.56 79 ILE A O 1
ATOM 651 N N . ASN A 1 80 ? -14.524 12.715 5.537 1.00 96.50 80 ASN A N 1
ATOM 652 C CA . ASN A 1 80 ? -15.690 12.584 6.410 1.00 96.50 80 ASN A CA 1
ATOM 653 C C . ASN A 1 80 ? -16.013 11.134 6.824 1.00 96.50 80 ASN A C 1
ATOM 655 O O . ASN A 1 80 ? -17.176 10.796 7.052 1.00 96.50 80 ASN A O 1
ATOM 659 N N . LEU A 1 81 ? -14.986 10.283 6.922 1.00 96.38 81 LEU A N 1
ATOM 660 C CA . LEU A 1 81 ? -15.078 8.955 7.534 1.00 96.38 81 LEU A CA 1
ATOM 661 C C . LEU A 1 81 ? -14.706 8.995 9.027 1.00 96.38 81 LEU A C 1
ATOM 663 O O . LEU A 1 81 ? -14.475 10.063 9.605 1.00 96.38 81 LEU A O 1
ATOM 667 N N . THR A 1 82 ? -14.761 7.840 9.690 1.00 95.06 82 THR A N 1
ATOM 668 C CA . THR A 1 82 ? -14.821 7.757 11.152 1.00 95.06 82 THR A CA 1
ATOM 669 C C . THR A 1 82 ? -13.423 7.685 11.756 1.00 95.06 82 THR A C 1
ATOM 671 O O . THR A 1 82 ? -12.686 6.737 11.530 1.00 95.06 82 THR A O 1
ATOM 674 N N . ALA A 1 83 ? -13.071 8.636 12.624 1.00 97.75 83 ALA A N 1
ATOM 675 C CA . ALA A 1 83 ? -11.818 8.549 13.377 1.00 97.75 83 ALA A CA 1
ATOM 676 C C . ALA A 1 83 ? -11.707 7.218 14.151 1.00 97.75 83 ALA A C 1
ATOM 678 O O . ALA A 1 83 ? -12.699 6.689 14.666 1.00 97.75 83 ALA A O 1
ATOM 679 N N . MET A 1 84 ? -10.488 6.691 14.274 1.00 98.19 84 MET A N 1
ATOM 680 C CA . MET A 1 84 ? -10.253 5.406 14.920 1.00 98.19 84 MET A CA 1
ATOM 681 C C . MET A 1 84 ? -10.622 5.485 16.410 1.00 98.19 84 MET A C 1
ATOM 683 O O . MET A 1 84 ? -10.228 6.431 17.106 1.00 98.19 84 MET A O 1
ATOM 687 N N . PRO A 1 85 ? -11.347 4.487 16.949 1.00 97.50 85 PRO A N 1
ATOM 688 C CA . PRO A 1 85 ? -11.772 4.504 18.341 1.00 97.50 85 PRO A CA 1
ATOM 689 C C . PRO A 1 85 ? -10.570 4.449 19.290 1.00 97.50 85 PRO A C 1
ATOM 691 O O . PRO A 1 85 ? -9.508 3.929 18.963 1.00 97.50 85 PRO A O 1
ATOM 694 N N . LYS A 1 86 ? -10.740 4.923 20.528 1.00 97.56 86 LYS A N 1
ATOM 695 C CA . LYS A 1 86 ? -9.667 4.905 21.540 1.00 97.56 86 LYS A CA 1
ATOM 696 C C . LYS A 1 86 ? -9.050 3.508 21.732 1.00 97.56 86 LYS A C 1
ATOM 698 O O . LYS A 1 86 ? -7.833 3.378 21.822 1.00 97.56 86 LYS A O 1
ATOM 703 N N . SER A 1 87 ? -9.892 2.471 21.719 1.00 97.44 87 SER A N 1
ATOM 704 C CA . SER A 1 87 ? -9.490 1.063 21.825 1.00 97.44 87 SER A CA 1
ATOM 705 C C . SER A 1 87 ? -8.520 0.627 20.726 1.00 97.44 87 SER A C 1
ATOM 707 O O . SER A 1 87 ? -7.629 -0.173 21.004 1.00 97.44 87 SER A O 1
ATOM 709 N N . PHE A 1 88 ? -8.656 1.166 19.510 1.00 98.56 88 PHE A N 1
ATOM 710 C CA . PHE A 1 88 ? -7.763 0.863 18.395 1.00 98.56 88 PHE A CA 1
ATOM 711 C C . PHE A 1 88 ? -6.329 1.280 18.730 1.00 98.56 88 PHE A C 1
ATOM 713 O O . PHE A 1 88 ? -5.408 0.476 18.598 1.00 98.56 88 PHE A O 1
ATOM 720 N N . TRP A 1 89 ? -6.141 2.503 19.231 1.00 98.44 89 TRP A N 1
ATOM 721 C CA . TRP A 1 89 ? -4.819 3.038 19.571 1.00 98.44 89 TRP A CA 1
ATOM 722 C C . TRP A 1 89 ? -4.194 2.352 20.786 1.00 98.44 89 TRP A C 1
ATOM 724 O O . TRP A 1 89 ? -2.985 2.157 20.826 1.00 98.44 89 TRP A O 1
ATOM 734 N N . GLU A 1 90 ? -5.012 1.980 21.770 1.00 97.81 90 GLU A N 1
ATOM 735 C CA . GLU A 1 90 ? -4.542 1.333 23.000 1.00 97.81 90 GLU A CA 1
ATOM 736 C C . GLU A 1 90 ? -4.129 -0.129 22.789 1.00 97.81 90 GLU A C 1
ATOM 738 O O . GLU A 1 90 ? -3.296 -0.638 23.538 1.00 97.81 90 GLU A O 1
ATOM 743 N N . LYS A 1 91 ? -4.735 -0.825 21.817 1.00 98.06 91 LYS A N 1
ATOM 744 C CA . LYS A 1 91 ? -4.621 -2.289 21.700 1.00 98.06 91 LYS A CA 1
ATOM 745 C C . LYS A 1 91 ? -4.013 -2.796 20.395 1.00 98.06 91 LYS A C 1
ATOM 747 O O . LYS A 1 91 ? -3.704 -3.988 20.322 1.00 98.06 91 LYS A O 1
ATOM 752 N N . SER A 1 92 ? -3.883 -1.960 19.367 1.00 98.19 92 SER A N 1
ATOM 753 C CA . SER A 1 92 ? -3.226 -2.356 18.116 1.00 98.19 92 SER A CA 1
ATOM 754 C C . SER A 1 92 ? -1.724 -2.540 18.312 1.00 98.19 92 SER A C 1
ATOM 756 O O . SER A 1 92 ? -1.094 -1.854 19.114 1.00 98.19 92 SER A O 1
ATOM 758 N N . ILE A 1 93 ? -1.139 -3.452 17.539 1.00 97.75 93 ILE A N 1
ATOM 759 C CA . ILE A 1 93 ? 0.311 -3.644 17.472 1.00 97.75 93 ILE A CA 1
ATOM 760 C C . ILE A 1 93 ? 0.774 -2.947 16.198 1.00 97.75 93 ILE A C 1
ATOM 762 O O . ILE A 1 93 ? 0.667 -3.506 15.109 1.00 97.75 93 ILE A O 1
ATOM 766 N N . LEU A 1 94 ? 1.223 -1.701 16.343 1.00 97.88 94 LEU A N 1
ATOM 767 C CA . LEU A 1 94 ? 1.638 -0.853 15.219 1.00 97.88 94 LEU A CA 1
ATOM 768 C C . LEU A 1 94 ? 3.152 -0.904 14.967 1.00 97.88 94 LEU A C 1
ATOM 770 O O . LEU A 1 94 ? 3.614 -0.394 13.956 1.00 97.88 94 LEU A O 1
ATOM 774 N N . GLU A 1 95 ? 3.920 -1.511 15.868 1.00 96.25 95 GLU A N 1
ATOM 775 C CA . GLU A 1 95 ? 5.372 -1.688 15.788 1.00 96.25 95 GLU A CA 1
ATOM 776 C C . GLU A 1 95 ? 5.736 -3.079 16.324 1.00 96.25 95 GLU A C 1
ATOM 778 O O . GLU A 1 95 ? 5.004 -3.630 17.153 1.00 96.25 95 GLU A O 1
ATOM 783 N N . LYS A 1 96 ? 6.848 -3.668 15.854 1.00 94.25 96 LYS A N 1
ATOM 784 C CA . LYS A 1 96 ? 7.291 -4.980 16.347 1.00 94.25 96 LYS A CA 1
ATOM 785 C C . LYS A 1 96 ? 7.661 -4.866 17.838 1.00 94.25 96 LYS A C 1
ATOM 787 O O . LYS A 1 96 ? 8.578 -4.114 18.164 1.00 94.25 96 LYS A O 1
ATOM 792 N N . PRO A 1 97 ? 7.014 -5.627 18.738 1.00 94.25 97 PRO A N 1
ATOM 793 C CA . PRO A 1 97 ? 7.412 -5.660 20.139 1.00 94.25 97 PRO A CA 1
ATOM 794 C C . PRO A 1 97 ? 8.801 -6.293 20.301 1.00 94.25 97 PRO A C 1
ATOM 796 O O . PRO A 1 97 ? 9.138 -7.237 19.588 1.00 94.25 97 PRO A O 1
ATOM 799 N N . ALA A 1 98 ? 9.587 -5.818 21.268 1.00 92.88 98 ALA A N 1
ATOM 800 C CA . ALA A 1 98 ? 10.893 -6.408 21.585 1.00 92.88 98 ALA A CA 1
ATOM 801 C C . ALA A 1 98 ? 10.793 -7.677 22.455 1.00 92.88 98 ALA A C 1
ATOM 803 O O . ALA A 1 98 ? 11.758 -8.425 22.567 1.00 92.88 98 ALA A O 1
ATOM 804 N N . ASP A 1 99 ? 9.642 -7.909 23.091 1.00 94.12 99 ASP A N 1
ATOM 805 C CA . ASP A 1 99 ? 9.440 -8.923 24.130 1.00 94.12 99 ASP A CA 1
ATOM 806 C C . ASP A 1 99 ? 8.922 -10.272 23.608 1.00 94.12 99 ASP A C 1
ATOM 808 O O . ASP A 1 99 ? 8.835 -11.233 24.371 1.00 94.12 99 ASP A O 1
ATOM 812 N N . ARG A 1 100 ? 8.555 -10.364 22.324 1.00 91.50 100 ARG A N 1
ATOM 813 C CA . ARG A 1 100 ? 7.942 -11.569 21.749 1.00 91.50 100 ARG A CA 1
ATOM 814 C C . ARG A 1 100 ? 8.101 -11.658 20.240 1.00 91.50 100 ARG A C 1
ATOM 816 O O . ARG A 1 100 ? 8.175 -10.651 19.539 1.00 91.50 100 ARG A O 1
ATOM 823 N N . GLU A 1 101 ? 8.042 -12.887 19.741 1.00 91.50 101 GLU A N 1
ATOM 824 C CA . GLU A 1 101 ? 7.914 -13.139 18.310 1.00 91.50 101 GLU A CA 1
ATOM 825 C C . GLU A 1 101 ? 6.484 -12.894 17.822 1.00 91.50 101 GLU A C 1
ATOM 827 O O . GLU A 1 101 ? 5.502 -13.126 18.532 1.00 91.50 101 GLU A O 1
ATOM 832 N N . LEU A 1 102 ? 6.371 -12.407 16.587 1.00 90.44 102 LEU A N 1
ATOM 833 C CA . LEU A 1 102 ? 5.105 -12.024 15.976 1.00 90.44 102 LEU A CA 1
ATOM 834 C C . LEU A 1 102 ? 5.121 -12.365 14.486 1.00 90.44 102 LEU A C 1
ATOM 836 O O . LEU A 1 102 ? 6.114 -12.137 13.795 1.00 90.44 102 LEU A O 1
ATOM 840 N N . VAL A 1 103 ? 3.984 -12.821 13.963 1.00 90.75 103 VAL A N 1
ATOM 841 C CA . VAL A 1 103 ? 3.760 -12.848 12.515 1.00 90.75 103 VAL A CA 1
ATOM 842 C C . VAL A 1 103 ? 3.650 -11.403 12.030 1.00 90.75 103 VAL A C 1
ATOM 844 O O . VAL A 1 103 ? 2.664 -10.723 12.316 1.00 90.75 103 VAL A O 1
ATOM 847 N N . CYS A 1 104 ? 4.669 -10.919 11.319 1.00 88.12 104 CYS A N 1
ATOM 848 C CA . CYS A 1 104 ? 4.765 -9.512 10.916 1.00 88.12 104 CYS A CA 1
ATOM 849 C C . CYS A 1 104 ? 3.941 -9.132 9.680 1.00 88.12 104 CYS A C 1
ATOM 851 O O . CYS A 1 104 ? 3.825 -7.941 9.401 1.00 88.12 104 CYS A O 1
ATOM 853 N N . HIS A 1 105 ? 3.354 -10.102 8.970 1.00 87.75 105 HIS A N 1
ATOM 854 C CA . HIS A 1 105 ? 2.441 -9.807 7.865 1.00 87.75 105 HIS A CA 1
ATOM 855 C C . HIS A 1 105 ? 1.280 -8.937 8.363 1.00 87.75 105 HIS A C 1
ATOM 857 O O . HIS A 1 105 ? 0.680 -9.263 9.392 1.00 87.75 105 HIS A O 1
ATOM 863 N N . ALA A 1 106 ? 1.024 -7.817 7.688 1.00 93.69 106 ALA A N 1
ATOM 864 C CA . ALA A 1 106 ? 0.003 -6.857 8.087 1.00 93.69 106 ALA A CA 1
ATOM 865 C C . ALA A 1 106 ? -1.393 -7.503 8.060 1.00 93.69 106 ALA A C 1
ATOM 867 O O . ALA A 1 106 ? -1.615 -8.496 7.373 1.00 93.69 106 ALA A O 1
ATOM 868 N N . SER A 1 107 ? -2.277 -7.035 8.940 1.00 96.31 107 SER A N 1
ATOM 869 C CA . SER A 1 107 ? -3.654 -7.532 9.026 1.00 96.31 107 SER A CA 1
ATOM 870 C C . SER A 1 107 ? -4.504 -6.604 9.890 1.00 96.31 107 SER A C 1
ATOM 872 O O . SER A 1 107 ? -4.041 -6.128 10.940 1.00 96.31 107 SER A O 1
ATOM 874 N N . ALA A 1 108 ? -5.760 -6.443 9.492 1.00 97.69 108 ALA A N 1
ATOM 875 C CA . ALA A 1 108 ? -6.817 -5.767 10.227 1.00 97.69 108 ALA A CA 1
ATOM 876 C C . ALA A 1 108 ? -7.797 -6.777 10.843 1.00 97.69 108 ALA A C 1
ATOM 878 O O . ALA A 1 108 ? -8.036 -7.854 10.299 1.00 97.69 108 ALA A O 1
ATOM 879 N N . TRP A 1 109 ? -8.331 -6.443 12.017 1.00 98.00 109 TRP A N 1
ATOM 880 C CA . TRP A 1 109 ? -9.100 -7.369 12.845 1.00 98.00 109 TRP A CA 1
ATOM 881 C C . TRP A 1 109 ? -10.370 -6.712 13.384 1.00 98.00 109 TRP A C 1
ATOM 883 O O . TRP A 1 109 ? -10.293 -5.713 14.103 1.00 98.00 109 TRP A O 1
ATOM 893 N N . ASP A 1 110 ? -11.519 -7.334 13.114 1.00 97.69 110 ASP A N 1
ATOM 894 C CA . ASP A 1 110 ? -12.791 -7.113 13.811 1.00 97.69 110 ASP A CA 1
ATOM 895 C C . ASP A 1 110 ? -12.976 -8.188 14.897 1.00 97.69 110 ASP A C 1
ATOM 897 O O . ASP A 1 110 ? -12.921 -9.387 14.623 1.00 97.69 110 ASP A O 1
ATOM 901 N N . PHE A 1 111 ? -13.199 -7.773 16.148 1.00 97.94 111 PHE A N 1
ATOM 902 C CA . PHE A 1 111 ? -13.467 -8.681 17.274 1.00 97.94 111 PHE A CA 1
ATOM 903 C C . PHE A 1 111 ? -14.969 -8.954 17.477 1.00 97.94 111 PHE A C 1
ATOM 905 O O . PHE A 1 111 ? -15.378 -9.484 18.512 1.00 97.94 111 PHE A O 1
ATOM 912 N N . TYR A 1 112 ? -15.809 -8.559 16.519 1.00 96.44 112 TYR A N 1
ATOM 913 C CA . TYR A 1 112 ? -17.247 -8.822 16.407 1.00 96.44 112 TYR A CA 1
ATOM 914 C C . TYR A 1 112 ? -18.134 -8.260 17.526 1.00 96.44 112 TYR A C 1
ATOM 916 O O . TYR A 1 112 ? -19.355 -8.423 17.503 1.00 96.44 112 TYR A O 1
ATOM 924 N N . ASN A 1 113 ? -17.571 -7.504 18.466 1.00 96.31 113 ASN A N 1
ATOM 925 C CA . ASN A 1 113 ? -18.312 -6.854 19.551 1.00 96.31 113 ASN A CA 1
ATOM 926 C C . ASN A 1 113 ? -18.765 -5.416 19.217 1.00 96.31 113 ASN A C 1
ATOM 928 O O . ASN A 1 113 ? -19.359 -4.753 20.068 1.00 96.31 113 ASN A O 1
ATOM 932 N N . GLY A 1 114 ? -18.463 -4.925 18.007 1.00 94.81 114 GLY A N 1
ATOM 933 C CA . GLY A 1 114 ? -18.809 -3.578 17.539 1.00 94.81 114 GLY A CA 1
ATOM 934 C C . GLY A 1 114 ? -18.043 -2.439 18.227 1.00 94.81 114 GLY A C 1
ATOM 935 O O . GLY A 1 114 ? -18.447 -1.282 18.118 1.00 94.81 114 GLY A O 1
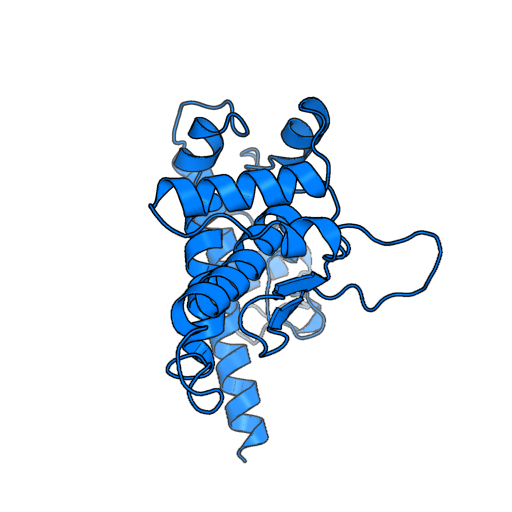ATOM 936 N N . LYS A 1 115 ? -16.977 -2.748 18.978 1.00 95.94 115 LYS A N 1
ATOM 937 C CA . LYS A 1 115 ? -16.203 -1.790 19.794 1.00 95.94 115 LYS A CA 1
ATOM 938 C C . LYS A 1 115 ? -14.684 -1.949 19.668 1.00 95.94 115 LYS A C 1
ATOM 940 O O . LYS A 1 115 ? -13.951 -0.993 19.923 1.00 95.94 115 LYS A O 1
ATOM 945 N N . ASP A 1 116 ? -14.205 -3.152 19.375 1.00 98.00 116 ASP A N 1
ATOM 946 C CA . ASP A 1 116 ? -12.788 -3.506 19.381 1.00 98.00 116 ASP A CA 1
ATOM 947 C C . ASP A 1 116 ? -12.347 -3.902 17.967 1.00 98.00 116 ASP A C 1
ATOM 949 O O . ASP A 1 116 ? -12.751 -4.938 17.441 1.00 98.00 116 ASP A O 1
ATOM 953 N N . PHE A 1 117 ? -11.539 -3.032 17.367 1.00 98.38 117 PHE A N 1
ATOM 954 C CA . PHE A 1 117 ? -10.980 -3.167 16.027 1.00 98.38 117 PHE A CA 1
ATOM 955 C C . PHE A 1 117 ? -9.493 -2.857 16.121 1.00 98.38 117 PHE A C 1
ATOM 957 O O . PHE A 1 117 ? -9.114 -1.912 16.823 1.00 98.38 117 PHE A O 1
ATOM 964 N N . ARG A 1 118 ? -8.639 -3.655 15.476 1.00 98.50 118 ARG A N 1
ATOM 965 C CA . ARG A 1 118 ? -7.184 -3.554 15.664 1.00 98.50 118 ARG A CA 1
ATOM 966 C C . ARG A 1 118 ? -6.412 -3.821 14.389 1.00 98.50 118 ARG A C 1
ATOM 968 O O . ARG A 1 118 ? -6.822 -4.643 13.578 1.00 98.50 118 ARG A O 1
ATOM 975 N N . ILE A 1 119 ? -5.238 -3.210 14.291 1.00 98.50 119 ILE A N 1
ATOM 976 C CA . ILE A 1 119 ? -4.220 -3.575 13.303 1.00 98.50 119 ILE A CA 1
ATOM 977 C C . ILE A 1 119 ? -3.057 -4.280 13.995 1.00 98.50 119 ILE A C 1
ATOM 979 O O . ILE A 1 119 ? -2.684 -3.959 15.130 1.00 98.50 119 ILE A O 1
ATOM 983 N N . LYS A 1 120 ? -2.477 -5.252 13.291 1.00 97.75 120 LYS A N 1
ATOM 984 C CA . LYS A 1 120 ? -1.226 -5.913 13.661 1.00 97.75 120 LYS A CA 1
ATOM 985 C C . LYS A 1 120 ? -0.234 -5.810 12.501 1.00 97.75 120 LYS A C 1
ATOM 987 O O . LYS A 1 120 ? -0.269 -6.649 11.597 1.00 97.75 120 LYS A O 1
ATOM 992 N N . GLN A 1 121 ? 0.682 -4.848 12.579 1.00 96.88 121 GLN A N 1
ATOM 993 C CA . GLN A 1 121 ? 1.709 -4.572 11.572 1.00 96.88 121 GLN A CA 1
ATOM 994 C C . GLN A 1 121 ? 3.057 -4.254 12.242 1.00 96.88 121 GLN A C 1
ATOM 996 O O . GLN A 1 121 ? 3.138 -3.422 13.143 1.00 96.88 121 GLN A O 1
ATOM 1001 N N . CYS A 1 122 ? 4.137 -4.893 11.783 1.00 96.50 122 CYS A N 1
ATOM 1002 C CA . CYS A 1 122 ? 5.506 -4.573 12.208 1.00 96.50 122 CYS A CA 1
ATOM 1003 C C . CYS A 1 122 ? 6.044 -3.370 11.415 1.00 96.50 122 CYS A C 1
ATOM 1005 O O . CYS A 1 122 ? 6.929 -3.522 10.577 1.00 96.50 122 CYS A O 1
ATOM 1007 N N . THR A 1 123 ? 5.463 -2.194 11.642 1.00 97.12 123 THR A N 1
ATOM 1008 C CA . THR A 1 123 ? 5.684 -1.006 10.805 1.00 97.12 123 THR A CA 1
ATOM 1009 C C . THR A 1 123 ? 7.092 -0.446 10.959 1.00 97.12 123 THR A C 1
ATOM 1011 O O . THR A 1 123 ? 7.570 -0.198 12.066 1.00 97.12 123 THR A O 1
ATOM 1014 N N . ARG A 1 124 ? 7.726 -0.182 9.825 1.00 95.12 124 ARG A N 1
ATOM 1015 C CA . ARG A 1 124 ? 8.990 0.528 9.658 1.00 95.12 124 ARG A CA 1
ATOM 1016 C C . ARG A 1 124 ? 8.702 1.902 9.060 1.00 95.12 124 ARG A C 1
ATOM 1018 O O . ARG A 1 124 ? 7.688 2.124 8.405 1.00 95.12 124 ARG A O 1
ATOM 1025 N N . VAL A 1 125 ? 9.610 2.847 9.270 1.00 96.50 125 VAL A N 1
ATOM 1026 C CA . VAL A 1 125 ? 9.449 4.211 8.748 1.00 96.50 125 VAL A CA 1
ATOM 1027 C C . VAL A 1 125 ? 9.938 4.264 7.301 1.00 96.50 125 VAL A C 1
ATOM 1029 O O . VAL A 1 125 ? 11.099 4.572 7.051 1.00 96.50 125 VAL A O 1
ATOM 1032 N N . ASN A 1 126 ? 9.061 3.915 6.358 1.00 90.94 126 ASN A N 1
ATOM 1033 C CA . ASN A 1 126 ? 9.296 3.995 4.913 1.00 90.94 126 ASN A CA 1
ATOM 1034 C C . ASN A 1 126 ? 7.969 4.150 4.137 1.00 90.94 126 ASN A C 1
ATOM 1036 O O . ASN A 1 126 ? 6.884 4.045 4.712 1.00 90.94 126 ASN A O 1
ATOM 1040 N N . ILE A 1 127 ? 8.055 4.417 2.830 1.00 88.56 127 ILE A N 1
ATOM 1041 C CA . ILE A 1 127 ? 6.878 4.598 1.960 1.00 88.56 127 ILE A CA 1
ATOM 1042 C C . ILE A 1 127 ? 6.022 3.328 1.808 1.00 88.56 127 ILE A C 1
ATOM 1044 O O . ILE A 1 127 ? 4.799 3.427 1.701 1.00 88.56 127 ILE A O 1
ATOM 1048 N N . GLU A 1 128 ? 6.646 2.148 1.814 1.00 87.38 128 GLU A N 1
ATOM 1049 C CA . GLU A 1 128 ? 5.967 0.853 1.682 1.00 87.38 128 GLU A CA 1
ATOM 1050 C C . GLU A 1 128 ? 4.993 0.649 2.849 1.00 87.38 128 GLU A C 1
ATOM 1052 O O . GLU A 1 128 ? 3.784 0.565 2.650 1.00 87.38 128 GLU A O 1
ATOM 1057 N N . ASP A 1 129 ? 5.499 0.696 4.078 1.00 93.81 129 ASP A N 1
ATOM 1058 C CA . ASP A 1 129 ? 4.717 0.461 5.286 1.00 93.81 129 ASP A CA 1
ATOM 1059 C C . ASP A 1 129 ? 3.724 1.610 5.560 1.00 93.81 129 ASP A C 1
ATOM 1061 O O . ASP A 1 129 ? 2.671 1.377 6.154 1.00 93.81 129 ASP A O 1
ATOM 1065 N N . MET A 1 130 ? 4.007 2.832 5.082 1.00 94.44 130 MET A N 1
ATOM 1066 C CA . MET A 1 130 ? 3.051 3.951 5.068 1.00 94.44 130 MET A CA 1
ATOM 1067 C C . MET A 1 130 ? 1.861 3.677 4.140 1.00 94.44 130 MET A C 1
ATOM 1069 O O . MET A 1 130 ? 0.720 3.993 4.483 1.00 94.44 130 MET A O 1
ATOM 1073 N N . THR A 1 131 ? 2.119 3.085 2.973 1.00 92.88 131 THR A N 1
ATOM 1074 C CA . THR A 1 131 ? 1.082 2.684 2.013 1.00 92.88 131 THR A CA 1
ATOM 1075 C C . THR A 1 131 ? 0.264 1.523 2.583 1.00 92.88 131 THR A C 1
ATOM 1077 O O . THR A 1 131 ? -0.964 1.591 2.597 1.00 92.88 131 THR A O 1
ATOM 1080 N N . THR A 1 132 ? 0.929 0.521 3.166 1.00 93.88 132 THR A N 1
ATOM 1081 C CA . THR A 1 132 ? 0.280 -0.600 3.864 1.00 93.88 132 THR A CA 1
ATOM 1082 C C . THR A 1 132 ? -0.591 -0.121 5.026 1.00 93.88 132 THR A C 1
ATOM 1084 O O . THR A 1 132 ? -1.720 -0.573 5.164 1.00 93.88 132 THR A O 1
ATOM 1087 N N . ALA A 1 133 ? -0.145 0.860 5.816 1.00 97.38 133 ALA A N 1
ATOM 1088 C CA . ALA A 1 133 ? -0.953 1.402 6.911 1.00 97.38 133 ALA A CA 1
ATOM 1089 C C . ALA A 1 133 ? -2.280 2.025 6.429 1.00 97.38 133 ALA A C 1
ATOM 1091 O O . ALA A 1 133 ? -3.293 1.908 7.118 1.00 97.38 133 ALA A O 1
ATOM 1092 N N . HIS A 1 134 ? -2.296 2.659 5.247 1.00 97.06 134 HIS A N 1
ATOM 1093 C CA . HIS A 1 134 ? -3.533 3.159 4.630 1.00 97.06 134 HIS A CA 1
ATOM 1094 C C . HIS A 1 134 ? -4.433 2.022 4.145 1.00 97.06 134 HIS A C 1
ATOM 1096 O O . HIS A 1 134 ? -5.645 2.093 4.343 1.00 97.06 134 HIS A O 1
ATOM 1102 N N . HIS A 1 135 ? -3.845 0.980 3.551 1.00 96.00 135 HIS A N 1
ATOM 1103 C CA . HIS A 1 135 ? -4.575 -0.213 3.129 1.00 96.00 135 HIS A CA 1
ATOM 1104 C C . HIS A 1 135 ? -5.272 -0.881 4.327 1.00 96.00 135 HIS A C 1
ATOM 1106 O O . HIS A 1 135 ? -6.494 -1.020 4.335 1.00 96.00 135 HIS A O 1
ATOM 1112 N N . GLU A 1 136 ? -4.523 -1.192 5.389 1.00 97.75 136 GLU A N 1
ATOM 1113 C CA . GLU A 1 136 ? -5.055 -1.864 6.581 1.00 97.75 136 GLU A CA 1
ATOM 1114 C C . GLU A 1 136 ? -6.086 -1.014 7.330 1.00 97.75 136 GLU A C 1
ATOM 1116 O O . GLU A 1 136 ? -7.075 -1.526 7.852 1.00 97.75 136 GLU A O 1
ATOM 1121 N N . MET A 1 137 ? -5.898 0.308 7.380 1.00 97.94 137 MET A N 1
ATOM 1122 C CA . MET A 1 137 ? -6.896 1.191 7.985 1.00 97.94 137 MET A CA 1
ATOM 1123 C C . MET A 1 137 ? -8.178 1.279 7.142 1.00 97.94 137 MET A C 1
ATOM 1125 O O . MET A 1 137 ? -9.251 1.480 7.708 1.00 97.94 137 MET A O 1
ATOM 1129 N N . GLY A 1 138 ? -8.102 1.034 5.829 1.00 96.81 138 GLY A N 1
ATOM 1130 C CA . GL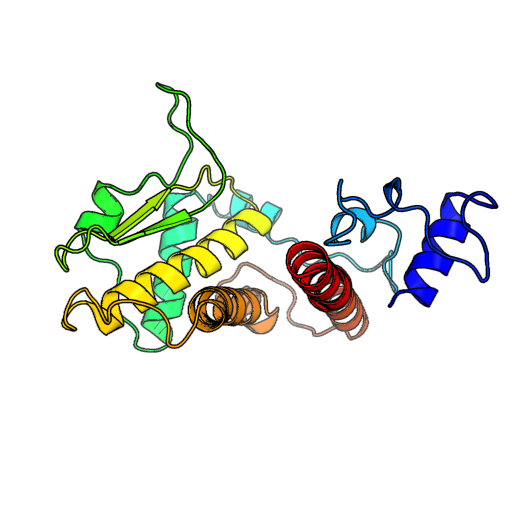Y A 1 138 ? -9.276 0.865 4.970 1.00 96.81 138 GLY A CA 1
ATOM 1131 C C . GLY A 1 138 ? -10.149 -0.317 5.397 1.00 96.81 138 GLY A C 1
ATOM 1132 O O . GLY A 1 138 ? -11.372 -0.179 5.461 1.00 96.81 138 GLY A O 1
ATOM 1133 N N . HIS A 1 139 ? -9.535 -1.440 5.789 1.00 97.06 139 HIS A N 1
ATOM 1134 C CA . HIS A 1 139 ? -10.257 -2.576 6.374 1.00 97.06 139 HIS A CA 1
ATOM 1135 C C . HIS A 1 139 ? -10.950 -2.197 7.685 1.00 97.06 139 HIS A C 1
ATOM 1137 O O . HIS A 1 139 ? -12.128 -2.506 7.866 1.00 97.06 139 HIS A O 1
ATOM 1143 N N . ILE A 1 140 ? -10.262 -1.470 8.576 1.00 98.12 140 ILE A N 1
ATOM 1144 C CA . ILE A 1 140 ? -10.842 -1.007 9.850 1.00 98.12 140 ILE A CA 1
ATOM 1145 C C . ILE A 1 140 ? -12.019 -0.059 9.621 1.00 98.12 140 ILE A C 1
ATOM 1147 O O . ILE A 1 140 ? -13.046 -0.199 10.282 1.00 98.12 140 ILE A O 1
ATOM 1151 N N . GLU A 1 141 ? -11.913 0.875 8.681 1.00 97.50 141 GLU A N 1
ATOM 1152 C CA . GLU A 1 141 ? -13.030 1.748 8.312 1.00 97.50 141 GLU A CA 1
ATOM 1153 C C . GLU A 1 141 ? -14.221 0.945 7.804 1.00 97.50 141 GLU A C 1
ATOM 1155 O O . GLU A 1 141 ? -15.342 1.155 8.267 1.00 97.50 141 GLU A O 1
ATOM 1160 N N . TYR A 1 142 ? -13.992 -0.050 6.945 1.00 96.88 142 TYR A N 1
ATOM 1161 C CA . TYR A 1 142 ? -15.065 -0.947 6.522 1.00 96.88 142 TYR A CA 1
ATOM 1162 C C . TYR A 1 142 ? -15.708 -1.649 7.731 1.00 96.88 142 TYR A C 1
ATOM 1164 O O . TYR A 1 142 ? -16.938 -1.688 7.845 1.00 96.88 142 TYR A O 1
ATOM 1172 N N . HIS A 1 143 ? -14.889 -2.115 8.682 1.00 97.38 143 HIS A N 1
ATOM 1173 C CA . HIS A 1 143 ? -15.376 -2.716 9.921 1.00 97.38 143 HIS A CA 1
ATOM 1174 C C . HIS A 1 143 ? -16.266 -1.773 10.737 1.00 97.38 143 HIS A C 1
ATOM 1176 O O . HIS A 1 143 ? -17.342 -2.162 11.199 1.00 97.38 143 HIS A O 1
ATOM 1182 N N . LEU A 1 144 ? -15.848 -0.515 10.878 1.00 97.44 144 LEU A N 1
ATOM 1183 C CA . LEU A 1 144 ? -16.598 0.515 11.591 1.00 97.44 144 LEU A CA 1
ATOM 1184 C C . LEU A 1 144 ? -17.942 0.815 10.917 1.00 97.44 144 LEU A C 1
ATOM 1186 O O . LEU A 1 144 ? -18.946 0.946 11.619 1.00 97.44 144 LEU A O 1
ATOM 1190 N N . GLN A 1 145 ? -17.990 0.874 9.582 1.00 97.00 145 GLN A N 1
ATOM 1191 C CA . GLN A 1 145 ? -19.206 1.231 8.842 1.00 97.00 145 GLN A CA 1
ATOM 1192 C C . GLN A 1 145 ? -20.315 0.175 8.943 1.00 97.00 145 GLN A C 1
ATOM 1194 O O . GLN A 1 145 ? -21.496 0.519 9.000 1.00 97.00 145 GLN A O 1
ATOM 1199 N N . TYR A 1 146 ? -19.975 -1.116 8.985 1.00 96.75 146 TYR A N 1
ATOM 1200 C CA . TYR A 1 146 ? -20.980 -2.181 9.076 1.00 96.75 146 TYR A CA 1
ATOM 1201 C C . TYR A 1 146 ? -21.192 -2.737 10.490 1.00 96.75 146 TYR A C 1
ATOM 1203 O O . TYR A 1 146 ? -21.938 -3.704 10.657 1.00 96.75 146 TYR A O 1
ATOM 1211 N N . LYS A 1 147 ? -20.548 -2.158 11.515 1.00 97.19 147 LYS A N 1
ATOM 1212 C CA . LYS A 1 147 ? -20.491 -2.728 12.875 1.00 97.19 147 LYS A CA 1
ATOM 1213 C C . LYS A 1 147 ? -21.858 -2.952 13.524 1.00 97.19 147 LYS A C 1
ATOM 1215 O O . LYS A 1 147 ? -21.968 -3.759 14.438 1.00 97.19 147 LYS A O 1
ATOM 1220 N N . ASP A 1 148 ? -22.892 -2.243 13.079 1.00 97.50 148 ASP A N 1
ATOM 1221 C CA . ASP A 1 148 ? -24.248 -2.345 13.629 1.00 97.50 148 ASP A CA 1
ATOM 1222 C C . ASP A 1 148 ? -25.132 -3.341 12.851 1.00 97.50 148 ASP A C 1
ATOM 1224 O O . ASP A 1 148 ? -26.259 -3.625 13.256 1.00 97.50 148 ASP A O 1
ATOM 1228 N N . LYS A 1 149 ? -24.624 -3.937 11.761 1.00 97.19 149 LYS A N 1
ATOM 1229 C CA . LYS A 1 149 ? -25.297 -5.048 11.072 1.00 97.19 149 LYS A CA 1
ATOM 1230 C C . LYS A 1 149 ? -25.237 -6.332 11.919 1.00 97.19 149 LYS A C 1
ATOM 1232 O O . LYS A 1 149 ? -24.317 -6.485 12.735 1.00 97.19 149 LYS A O 1
ATOM 1237 N N . PRO A 1 150 ? -26.167 -7.288 11.718 1.00 97.31 150 PRO A N 1
ATOM 1238 C CA . PRO A 1 150 ? -26.029 -8.642 12.253 1.00 97.31 150 PRO A CA 1
ATOM 1239 C C . PRO A 1 150 ? -24.683 -9.251 11.855 1.00 97.31 150 PRO A C 1
ATOM 1241 O O . PRO A 1 150 ? -24.238 -9.045 10.730 1.00 97.31 150 PRO A O 1
ATOM 1244 N N . VAL A 1 151 ? -24.051 -10.013 12.754 1.00 95.62 151 VAL A N 1
ATOM 1245 C CA . VAL A 1 151 ? -22.689 -10.557 12.561 1.00 95.62 151 VAL A CA 1
ATOM 1246 C C . VAL A 1 151 ? -22.537 -11.311 11.235 1.00 95.62 151 VAL A C 1
ATOM 1248 O O . VAL A 1 151 ? -21.535 -11.139 10.554 1.00 95.62 151 VAL A O 1
ATOM 1251 N N . ILE A 1 152 ? -23.564 -12.055 10.817 1.00 95.62 152 ILE A N 1
ATOM 1252 C CA . ILE A 1 152 ? -23.585 -12.793 9.542 1.00 95.62 152 ILE A CA 1
ATOM 1253 C C . ILE A 1 152 ? -23.496 -11.904 8.287 1.00 95.62 152 ILE A C 1
ATOM 1255 O O . ILE A 1 152 ? -23.242 -12.412 7.204 1.00 95.62 152 ILE A O 1
ATOM 1259 N N . TYR A 1 153 ? -23.719 -10.593 8.421 1.00 95.25 153 TYR A N 1
ATOM 1260 C CA . TYR A 1 153 ? -23.642 -9.597 7.347 1.00 95.25 153 TYR A CA 1
ATOM 1261 C C . TYR A 1 153 ? -22.493 -8.594 7.551 1.00 95.25 153 TYR A C 1
ATOM 1263 O O . TYR A 1 153 ? -22.477 -7.543 6.906 1.00 95.25 153 TYR A O 1
ATOM 1271 N N . ARG A 1 154 ? -21.555 -8.868 8.469 1.00 95.75 154 ARG A N 1
ATOM 1272 C CA . ARG A 1 154 ? -20.355 -8.043 8.704 1.00 95.75 154 ARG A CA 1
ATOM 1273 C C . ARG A 1 154 ? -19.183 -8.528 7.856 1.00 95.75 154 ARG A C 1
ATOM 1275 O O .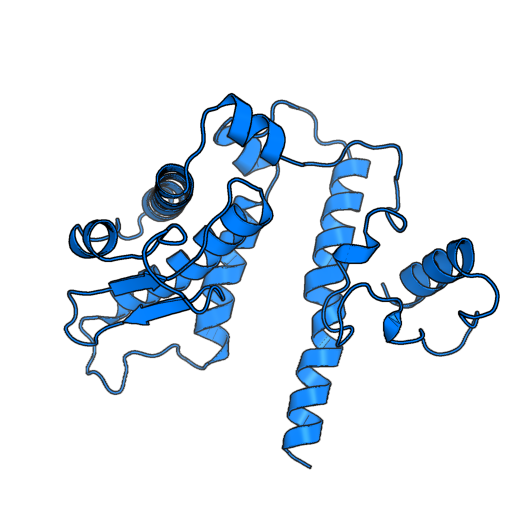 ARG A 1 154 ? -18.148 -8.935 8.370 1.00 95.75 154 ARG A O 1
ATOM 1282 N N . SER A 1 155 ? -19.377 -8.486 6.548 1.00 93.12 155 SER A N 1
ATOM 1283 C CA . SER A 1 155 ? -18.364 -8.777 5.538 1.00 93.12 155 SER A CA 1
ATOM 1284 C C . SER A 1 155 ? -18.475 -7.760 4.405 1.00 93.12 155 SER A C 1
ATOM 1286 O O . SER A 1 155 ? -19.466 -7.026 4.309 1.00 93.12 155 SER A O 1
ATOM 1288 N N . GLY A 1 156 ? -17.477 -7.722 3.523 1.00 92.19 156 GLY A N 1
ATOM 1289 C CA . GLY A 1 156 ? -17.624 -7.061 2.232 1.00 92.19 156 GLY A CA 1
ATOM 1290 C C . GLY A 1 156 ? -18.798 -7.651 1.443 1.00 92.19 156 GLY A C 1
ATOM 1291 O O . GLY A 1 156 ? -19.249 -8.770 1.704 1.00 92.19 156 GLY A O 1
ATOM 1292 N N . ALA A 1 157 ? -19.298 -6.898 0.458 1.00 92.44 157 ALA A N 1
ATOM 1293 C CA . ALA A 1 157 ? -20.336 -7.389 -0.455 1.00 92.44 157 ALA A CA 1
ATOM 1294 C C . ALA A 1 157 ? -19.912 -8.688 -1.175 1.00 92.44 157 ALA A C 1
ATOM 1296 O O . ALA A 1 157 ? -20.741 -9.537 -1.487 1.00 92.44 157 ALA A O 1
ATOM 1297 N N . ASN A 1 158 ? -18.609 -8.822 -1.410 1.00 91.31 158 ASN A N 1
ATOM 1298 C CA . ASN A 1 158 ? -17.880 -10.052 -1.687 1.00 91.31 158 ASN A CA 1
ATOM 1299 C C . ASN A 1 158 ? -16.435 -9.863 -1.190 1.00 91.31 158 ASN A C 1
ATOM 1301 O O . ASN A 1 158 ? -16.061 -8.749 -0.805 1.00 91.31 158 ASN A O 1
ATOM 1305 N N . ASP A 1 159 ? -15.626 -10.919 -1.240 1.00 81.56 159 ASP A N 1
ATOM 1306 C CA . ASP A 1 159 ? -14.247 -10.905 -0.732 1.00 81.56 159 ASP A CA 1
ATOM 1307 C C . ASP A 1 159 ? -13.375 -9.819 -1.391 1.00 81.56 159 ASP A C 1
ATOM 1309 O O . ASP A 1 159 ? -12.545 -9.196 -0.735 1.00 81.56 159 ASP A O 1
ATOM 1313 N N . GLY A 1 160 ? -13.618 -9.501 -2.667 1.00 86.94 160 GLY A N 1
ATOM 1314 C CA . GLY A 1 160 ? -12.868 -8.474 -3.394 1.00 86.94 160 GLY A CA 1
ATOM 1315 C C . GLY A 1 160 ? -13.164 -7.040 -2.946 1.00 86.94 160 GLY A C 1
ATOM 1316 O O . GLY A 1 160 ? -12.314 -6.165 -3.103 1.00 86.94 160 GLY A O 1
ATOM 1317 N N . PHE A 1 161 ? -14.342 -6.767 -2.371 1.00 91.44 161 PHE A N 1
ATOM 1318 C CA . PHE A 1 161 ? -14.674 -5.416 -1.899 1.00 91.44 161 PHE A CA 1
ATOM 1319 C C . PHE A 1 161 ? -13.822 -4.995 -0.705 1.00 91.44 161 PHE A C 1
ATOM 1321 O O . PHE A 1 161 ? -13.516 -3.810 -0.589 1.00 91.44 161 PHE A O 1
ATOM 1328 N N . HIS A 1 162 ? -13.467 -5.929 0.180 1.00 88.19 162 HIS A N 1
ATOM 1329 C CA . HIS A 1 162 ? -12.644 -5.620 1.350 1.00 88.19 162 HIS A CA 1
ATOM 1330 C C . HIS A 1 162 ? -11.270 -5.107 0.920 1.00 88.19 162 HIS A C 1
ATOM 1332 O O . HIS A 1 162 ? -10.891 -3.991 1.266 1.00 88.19 162 HIS A O 1
ATOM 1338 N N . GLU A 1 163 ? -10.596 -5.862 0.057 1.00 88.06 163 GLU A N 1
ATOM 1339 C CA . GLU A 1 163 ? -9.276 -5.507 -0.474 1.00 88.06 163 GLU A CA 1
ATOM 1340 C C . GLU A 1 163 ? -9.300 -4.239 -1.339 1.00 88.06 163 GLU A C 1
ATOM 1342 O O . GLU A 1 163 ? -8.410 -3.389 -1.251 1.00 88.06 163 GLU A O 1
ATOM 1347 N N . ALA A 1 164 ? -10.351 -4.056 -2.146 1.00 90.75 164 ALA A N 1
ATOM 1348 C CA . ALA A 1 164 ? -10.457 -2.908 -3.042 1.00 90.75 164 ALA A CA 1
ATOM 1349 C C . ALA A 1 164 ? -10.537 -1.562 -2.301 1.00 90.75 164 ALA A C 1
ATOM 1351 O O . ALA A 1 164 ? -10.019 -0.564 -2.808 1.00 90.75 164 ALA A O 1
ATOM 1352 N N . ILE A 1 165 ? -11.169 -1.506 -1.120 1.00 91.19 165 ILE A N 1
ATOM 1353 C CA . ILE A 1 165 ? -11.243 -0.261 -0.337 1.00 91.19 165 ILE A CA 1
ATOM 1354 C C . ILE A 1 165 ? -9.857 0.142 0.169 1.00 91.19 165 ILE A C 1
ATOM 1356 O O . ILE A 1 165 ? -9.473 1.302 -0.002 1.00 91.19 165 ILE A O 1
ATOM 1360 N N . GLY A 1 166 ? -9.100 -0.796 0.746 1.00 88.62 166 GLY A N 1
ATOM 1361 C CA . GLY A 1 166 ? -7.741 -0.529 1.218 1.00 88.62 166 GLY A CA 1
ATOM 1362 C C . GLY A 1 166 ? -6.844 -0.002 0.095 1.00 88.62 166 GLY A C 1
ATOM 1363 O O . GLY A 1 166 ? -6.221 1.057 0.223 1.00 88.62 166 GLY A O 1
ATOM 1364 N N . ASP A 1 167 ? -6.859 -0.681 -1.053 1.00 87.81 167 ASP A N 1
ATOM 1365 C CA . ASP A 1 167 ? -6.037 -0.321 -2.211 1.00 87.81 167 ASP A CA 1
ATOM 1366 C C . ASP A 1 167 ? -6.432 1.010 -2.866 1.00 87.81 167 ASP A C 1
ATOM 1368 O O . ASP A 1 167 ? -5.559 1.768 -3.302 1.00 87.81 167 ASP A O 1
ATOM 1372 N N . LEU A 1 168 ? -7.725 1.342 -2.913 1.00 91.56 168 LEU A N 1
ATOM 1373 C CA . LEU A 1 168 ? -8.198 2.627 -3.440 1.00 91.56 168 LEU A CA 1
ATOM 1374 C C . LEU A 1 168 ? -7.658 3.809 -2.620 1.00 91.56 168 LEU A C 1
ATOM 1376 O O . LEU A 1 168 ? -7.245 4.838 -3.176 1.00 91.56 168 LEU A O 1
ATOM 1380 N N . ILE A 1 169 ? -7.667 3.669 -1.294 1.00 91.50 169 ILE A N 1
ATOM 1381 C CA . ILE A 1 169 ? -7.186 4.706 -0.380 1.00 91.50 169 ILE A CA 1
ATOM 1382 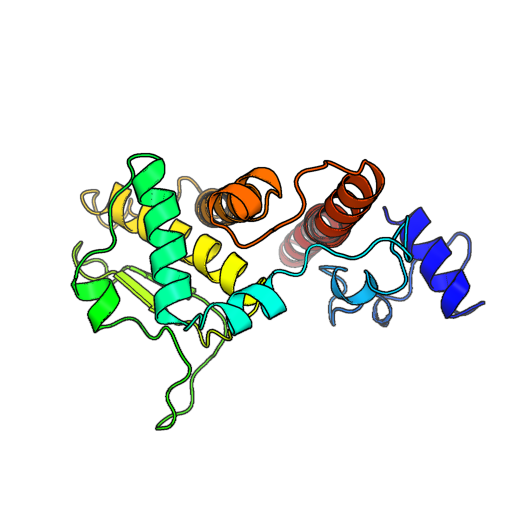C C . ILE A 1 169 ? -5.667 4.822 -0.468 1.00 91.50 169 ILE A C 1
ATOM 1384 O O . ILE A 1 169 ? -5.151 5.934 -0.610 1.00 91.50 169 ILE A O 1
ATOM 1388 N N . ALA A 1 170 ? -4.962 3.689 -0.473 1.00 88.94 170 ALA A N 1
ATOM 1389 C CA . ALA A 1 170 ? -3.520 3.640 -0.679 1.00 88.94 170 ALA A CA 1
ATOM 1390 C C . ALA A 1 170 ? -3.108 4.349 -1.984 1.00 88.94 170 ALA A C 1
ATOM 1392 O O . ALA A 1 170 ? -2.236 5.217 -1.963 1.00 88.94 170 ALA A O 1
ATOM 1393 N N . LEU A 1 171 ? -3.801 4.086 -3.100 1.00 87.69 171 LEU A N 1
ATOM 1394 C CA . LEU A 1 171 ? -3.548 4.749 -4.384 1.00 87.69 171 LEU A CA 1
ATOM 1395 C C . LEU A 1 171 ? -3.725 6.275 -4.305 1.00 87.69 171 LEU A C 1
ATOM 1397 O O . LEU A 1 171 ? -2.919 7.034 -4.850 1.00 87.69 171 LEU A O 1
ATOM 1401 N N . SER A 1 172 ? -4.777 6.732 -3.624 1.00 88.38 172 SER A N 1
ATOM 1402 C CA . SER A 1 172 ? -5.062 8.161 -3.458 1.00 88.38 172 SER A CA 1
ATOM 1403 C C . SER A 1 172 ? -4.003 8.861 -2.600 1.00 88.38 172 SER A C 1
ATOM 1405 O O . SER A 1 172 ? -3.549 9.961 -2.946 1.00 88.38 172 SER 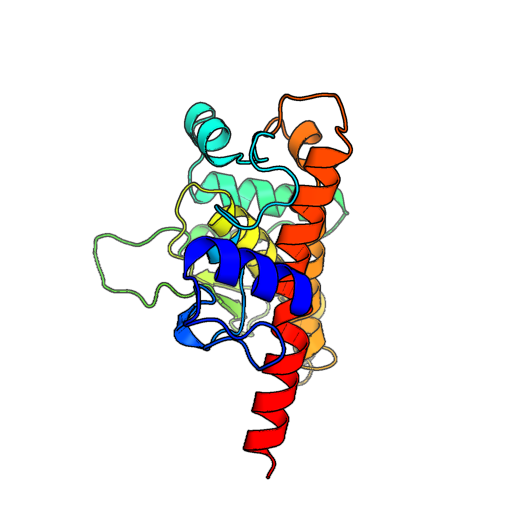A O 1
ATOM 1407 N N . PHE A 1 173 ? -3.573 8.207 -1.517 1.00 87.31 173 PHE A N 1
ATOM 1408 C CA . PHE A 1 173 ? -2.489 8.665 -0.652 1.00 87.31 173 PHE A CA 1
ATOM 1409 C C . PHE A 1 173 ? -1.165 8.805 -1.420 1.00 87.31 173 PHE A C 1
ATOM 1411 O O . PHE A 1 173 ? -0.514 9.848 -1.333 1.00 87.31 173 PHE A O 1
ATOM 1418 N N . SER A 1 174 ? -0.798 7.803 -2.226 1.00 84.88 174 SER A N 1
ATOM 1419 C CA . SER A 1 174 ? 0.466 7.776 -2.976 1.00 84.88 174 SER A CA 1
ATOM 1420 C C . SER A 1 174 ? 0.550 8.813 -4.105 1.00 84.88 174 SER A C 1
ATOM 1422 O O . SER A 1 174 ? 1.593 8.947 -4.747 1.00 84.88 174 SER A O 1
ATOM 1424 N N . SER A 1 175 ? -0.518 9.572 -4.376 1.00 85.06 175 SER A N 1
ATOM 1425 C CA . SER A 1 175 ? -0.481 10.627 -5.388 1.00 85.06 175 SER A CA 1
ATOM 1426 C C . SER A 1 175 ? 0.488 11.752 -5.000 1.00 85.06 175 SER A C 1
ATOM 1428 O O . SER A 1 175 ? 0.482 12.261 -3.878 1.00 85.06 175 SER A O 1
ATOM 1430 N N . THR A 1 176 ? 1.285 12.230 -5.960 1.00 83.19 176 THR A N 1
ATOM 1431 C CA . THR A 1 176 ? 2.225 13.350 -5.747 1.00 83.19 176 THR A CA 1
ATOM 1432 C C . THR A 1 176 ? 1.520 14.604 -5.231 1.00 83.19 176 THR A C 1
ATOM 1434 O O . THR A 1 176 ? 2.045 15.310 -4.371 1.00 83.19 176 THR A O 1
ATOM 1437 N N . LYS A 1 177 ? 0.292 14.857 -5.699 1.00 85.81 177 LYS A N 1
ATOM 1438 C CA . LYS A 1 177 ? -0.568 15.944 -5.218 1.00 85.81 177 LYS A CA 1
ATOM 1439 C C . LYS A 1 177 ? -0.856 15.826 -3.720 1.00 85.81 177 LYS A C 1
ATOM 1441 O O . LYS A 1 177 ? -0.765 16.828 -3.012 1.00 85.81 177 LYS A O 1
ATOM 1446 N N . HIS A 1 178 ? -1.202 14.632 -3.239 1.00 89.31 178 HIS A N 1
ATOM 1447 C CA . HIS A 1 178 ? -1.456 14.409 -1.820 1.00 89.31 178 HIS A CA 1
ATOM 1448 C C . HIS A 1 178 ? -0.166 14.524 -1.001 1.00 89.31 178 HIS A C 1
ATOM 1450 O O . HIS A 1 178 ? -0.134 15.283 -0.034 1.00 89.31 178 HIS A O 1
ATOM 1456 N N . LEU A 1 179 ? 0.918 13.875 -1.440 1.00 90.06 179 LEU A N 1
ATOM 1457 C CA . LEU A 1 179 ? 2.219 13.914 -0.760 1.00 90.06 179 LEU A CA 1
ATOM 1458 C C . LEU A 1 179 ? 2.766 15.343 -0.602 1.00 90.06 179 LEU A C 1
ATOM 1460 O O . LEU A 1 179 ? 3.329 15.672 0.442 1.00 90.06 179 LEU A O 1
ATOM 1464 N N . ARG A 1 180 ? 2.547 16.226 -1.586 1.00 88.56 180 ARG A N 1
ATOM 1465 C CA . ARG A 1 180 ? 2.850 17.666 -1.464 1.00 88.56 180 ARG A CA 1
ATOM 1466 C C . ARG A 1 180 ? 1.988 18.349 -0.411 1.00 88.56 180 ARG A C 1
ATOM 1468 O O . ARG A 1 180 ? 2.506 19.094 0.413 1.00 88.56 180 ARG A O 1
ATOM 1475 N N . LYS A 1 181 ? 0.677 18.083 -0.417 1.00 90.56 181 LYS A N 1
ATOM 1476 C CA . LYS A 1 181 ? -0.281 18.682 0.528 1.00 90.56 181 LYS A CA 1
ATOM 1477 C C . LYS A 1 181 ? 0.074 18.366 1.983 1.00 90.56 181 LYS A C 1
ATOM 1479 O O . LYS A 1 181 ? -0.088 19.230 2.837 1.00 90.56 181 LYS A O 1
ATOM 1484 N N . ILE A 1 182 ? 0.565 17.158 2.255 1.00 92.50 182 ILE A N 1
ATOM 1485 C CA . ILE A 1 182 ? 0.989 16.735 3.600 1.00 92.50 182 ILE A CA 1
ATOM 1486 C C . ILE A 1 182 ? 2.472 17.024 3.893 1.00 92.50 182 ILE A C 1
ATOM 1488 O O . ILE A 1 182 ? 2.979 16.629 4.938 1.00 92.50 182 ILE A O 1
ATOM 1492 N N . GLY A 1 183 ? 3.175 17.710 2.984 1.00 91.44 183 GLY A N 1
ATOM 1493 C CA . GLY A 1 183 ? 4.559 18.147 3.180 1.00 91.44 183 GLY A CA 1
ATOM 1494 C C . GLY A 1 183 ? 5.619 17.047 3.069 1.00 91.44 183 GLY A C 1
ATOM 1495 O O . GLY A 1 183 ? 6.755 17.272 3.478 1.00 91.44 183 GLY A O 1
ATOM 1496 N N . LEU A 1 184 ? 5.284 15.873 2.525 1.00 91.06 184 LEU A N 1
ATOM 1497 C CA . LEU A 1 184 ? 6.230 14.769 2.307 1.00 91.06 184 LEU A CA 1
ATOM 1498 C C . LEU A 1 184 ? 6.928 14.833 0.941 1.00 91.06 184 LEU A C 1
ATOM 1500 O O . LEU A 1 184 ? 7.945 14.176 0.742 1.00 91.06 184 LEU A O 1
ATOM 1504 N N . LEU A 1 185 ? 6.425 15.656 0.015 1.00 87.69 185 LEU A N 1
ATOM 1505 C CA . LEU A 1 185 ? 7.055 15.923 -1.279 1.00 87.69 185 LEU A CA 1
ATOM 1506 C C . LEU A 1 185 ? 7.235 17.432 -1.492 1.00 87.69 185 LEU A C 1
ATOM 1508 O O . LEU A 1 185 ? 6.263 18.181 -1.503 1.00 87.69 185 LEU A O 1
ATOM 1512 N N . LYS A 1 186 ? 8.483 17.882 -1.684 1.00 79.56 186 LYS A N 1
ATOM 1513 C CA . LYS A 1 186 ? 8.835 19.315 -1.806 1.00 79.56 186 LYS A CA 1
ATOM 1514 C C . LYS A 1 186 ? 8.753 19.872 -3.229 1.00 79.56 186 LYS A C 1
ATOM 1516 O O . LYS A 1 186 ? 8.601 21.080 -3.403 1.00 79.56 186 LYS A O 1
ATOM 1521 N N . SER A 1 187 ? 8.882 19.027 -4.252 1.00 74.50 187 SER A N 1
ATOM 1522 C CA . SER A 1 187 ? 8.827 19.482 -5.648 1.00 74.50 187 SER A CA 1
ATOM 1523 C C . SER A 1 187 ? 7.426 19.985 -5.994 1.00 74.50 187 SER A C 1
ATOM 1525 O O . SER A 1 187 ? 6.455 19.290 -5.714 1.00 74.50 187 SER A O 1
ATOM 1527 N N . HIS A 1 188 ? 7.319 21.162 -6.617 1.00 63.34 188 HIS A N 1
ATOM 1528 C CA . HIS A 1 188 ? 6.046 21.791 -7.004 1.00 63.34 188 HIS A CA 1
ATOM 1529 C C . HIS A 1 188 ? 5.675 21.568 -8.480 1.00 63.34 188 HIS A C 1
ATOM 1531 O O . HIS A 1 188 ? 4.591 21.965 -8.899 1.00 63.34 188 HIS A O 1
ATOM 1537 N N . THR A 1 189 ? 6.550 20.941 -9.271 1.00 68.31 189 THR A N 1
ATOM 1538 C CA . THR A 1 189 ? 6.333 20.716 -10.705 1.00 68.31 189 THR A CA 1
ATOM 1539 C C . THR A 1 189 ? 6.006 19.254 -10.991 1.00 68.31 189 THR A C 1
ATOM 1541 O O . THR A 1 189 ? 6.618 18.335 -10.442 1.00 68.31 189 THR A O 1
ATOM 1544 N N . ASP A 1 190 ? 5.015 19.032 -11.854 1.00 71.31 190 ASP A N 1
ATOM 1545 C CA . ASP A 1 190 ? 4.695 17.710 -12.390 1.00 71.31 190 ASP A CA 1
ATOM 1546 C C . ASP A 1 190 ? 5.562 17.446 -13.626 1.00 71.31 190 ASP A C 1
ATOM 1548 O O . ASP A 1 190 ? 5.206 17.796 -14.749 1.00 71.31 190 ASP A O 1
ATOM 1552 N N . ASP A 1 191 ? 6.736 16.851 -13.412 1.00 82.31 191 ASP A N 1
ATOM 1553 C CA . ASP A 1 191 ? 7.551 16.320 -14.505 1.00 82.31 191 ASP A CA 1
ATOM 1554 C C . ASP A 1 191 ? 6.860 15.079 -15.088 1.00 82.31 191 ASP A C 1
ATOM 1556 O O . ASP A 1 191 ? 6.661 14.075 -14.395 1.00 82.31 191 ASP A O 1
ATOM 1560 N N . SER A 1 192 ? 6.507 15.124 -16.374 1.00 86.81 192 SER A N 1
ATOM 1561 C CA . SER A 1 192 ? 5.846 14.013 -17.068 1.00 86.81 192 SER A CA 1
ATOM 1562 C C . SER A 1 192 ? 6.657 12.714 -17.024 1.00 86.81 192 SER A C 1
ATOM 1564 O O . SER A 1 192 ? 6.079 11.626 -17.050 1.00 86.81 192 SER A O 1
ATOM 1566 N N . ARG A 1 193 ? 7.986 12.802 -16.884 1.00 89.12 193 ARG A N 1
ATOM 1567 C CA . ARG A 1 193 ? 8.881 11.647 -16.731 1.00 89.12 193 ARG A CA 1
ATOM 1568 C C . ARG A 1 193 ? 8.731 10.986 -15.362 1.00 89.12 193 ARG A C 1
ATOM 1570 O O . ARG A 1 193 ? 8.705 9.759 -15.293 1.00 89.12 193 ARG A O 1
ATOM 1577 N N . ILE A 1 194 ? 8.566 11.779 -14.295 1.00 83.81 194 ILE A N 1
ATOM 1578 C CA . ILE A 1 194 ? 8.245 11.274 -12.947 1.00 83.81 194 ILE A CA 1
ATOM 1579 C C . ILE A 1 194 ? 6.880 10.588 -12.981 1.00 83.81 194 ILE A C 1
ATOM 1581 O O . ILE A 1 194 ? 6.735 9.473 -12.485 1.00 83.81 194 ILE A O 1
ATOM 1585 N N . VAL A 1 195 ? 5.888 11.215 -13.622 1.00 83.94 195 VAL A N 1
ATOM 1586 C CA . VAL A 1 195 ? 4.546 10.632 -13.775 1.00 83.94 195 VAL A CA 1
ATOM 1587 C C . VAL A 1 195 ? 4.612 9.292 -14.510 1.00 83.94 195 VAL A C 1
ATOM 1589 O O . VAL A 1 195 ? 4.016 8.322 -14.044 1.00 83.94 195 VAL A O 1
ATOM 1592 N N . LEU A 1 196 ? 5.369 9.196 -15.610 1.00 90.12 196 LEU A N 1
ATOM 1593 C CA . LEU A 1 196 ? 5.518 7.934 -16.337 1.00 90.12 196 LEU A CA 1
ATOM 1594 C C . LEU A 1 196 ? 6.224 6.863 -15.496 1.00 90.12 196 LEU A C 1
ATOM 1596 O O . LEU A 1 196 ? 5.777 5.718 -15.486 1.00 90.12 196 LEU A O 1
ATOM 1600 N N . ASN A 1 197 ? 7.285 7.220 -14.765 1.00 89.12 197 ASN A N 1
ATOM 1601 C CA . ASN A 1 197 ? 7.957 6.300 -13.844 1.00 89.12 197 ASN A CA 1
ATOM 1602 C C . ASN A 1 197 ? 7.000 5.797 -12.746 1.00 89.12 197 ASN A C 1
ATOM 1604 O O . ASN A 1 197 ? 7.003 4.604 -12.440 1.00 89.12 197 ASN A O 1
ATOM 1608 N N . ASN A 1 198 ? 6.148 6.668 -12.198 1.00 85.06 198 ASN A N 1
ATOM 1609 C CA . ASN A 1 198 ? 5.148 6.299 -11.192 1.00 85.06 198 ASN A CA 1
ATOM 1610 C C . ASN A 1 198 ? 4.080 5.362 -11.769 1.00 85.06 198 ASN A C 1
ATOM 1612 O O . ASN A 1 198 ? 3.815 4.308 -11.195 1.00 85.06 198 ASN A O 1
ATOM 1616 N N . LEU A 1 199 ? 3.508 5.690 -12.933 1.00 89.19 199 LEU A N 1
ATOM 1617 C CA . LEU A 1 199 ? 2.542 4.823 -13.621 1.00 89.19 199 LEU A CA 1
ATOM 1618 C C . LEU A 1 199 ? 3.152 3.464 -13.974 1.00 89.19 199 LEU A C 1
ATOM 1620 O O . LEU A 1 199 ? 2.490 2.435 -13.853 1.00 89.19 199 LEU A O 1
ATOM 1624 N N . TYR A 1 200 ? 4.421 3.448 -14.381 1.00 93.19 200 TYR A N 1
ATOM 1625 C CA . TYR A 1 200 ? 5.149 2.218 -14.656 1.00 93.19 200 TYR A CA 1
ATOM 1626 C C . TYR A 1 200 ? 5.267 1.335 -13.406 1.00 93.19 200 TYR A C 1
ATOM 1628 O O . TYR A 1 200 ? 4.979 0.144 -13.490 1.00 93.19 200 TYR A O 1
ATOM 1636 N N . LYS A 1 201 ? 5.603 1.909 -12.242 1.00 89.12 201 LYS A N 1
ATOM 1637 C CA . LYS A 1 201 ? 5.648 1.180 -10.959 1.00 89.12 201 LYS A CA 1
ATOM 1638 C C . LYS A 1 201 ? 4.293 0.632 -10.549 1.00 89.12 201 LYS A C 1
ATOM 1640 O O . LYS A 1 201 ? 4.199 -0.542 -10.224 1.00 89.12 201 LYS A O 1
ATOM 1645 N N . VAL A 1 202 ? 3.241 1.443 -10.651 1.00 88.38 202 VAL A N 1
ATOM 1646 C CA . VAL A 1 202 ? 1.867 0.973 -10.417 1.00 88.38 202 VAL A CA 1
ATOM 1647 C C . VAL A 1 202 ? 1.526 -0.177 -11.368 1.00 88.38 202 VAL A C 1
ATOM 1649 O O . VAL A 1 202 ? 0.898 -1.147 -10.961 1.00 88.38 202 VAL A O 1
ATOM 1652 N N . GLY A 1 203 ? 1.983 -0.121 -12.621 1.00 94.00 203 GLY A N 1
ATOM 1653 C CA . GLY A 1 203 ? 1.834 -1.214 -13.577 1.00 94.00 203 GLY A CA 1
ATOM 1654 C C . GLY A 1 203 ? 2.566 -2.496 -13.163 1.00 94.00 203 GLY A C 1
ATOM 1655 O O . GLY A 1 203 ? 2.002 -3.581 -13.304 1.00 94.00 203 GLY A O 1
ATOM 1656 N N . LEU A 1 204 ? 3.800 -2.384 -12.661 1.00 94.12 204 LEU A N 1
ATOM 1657 C CA . LEU A 1 204 ? 4.589 -3.522 -12.172 1.00 94.12 204 LEU A CA 1
ATOM 1658 C C . LEU A 1 204 ? 3.942 -4.211 -10.967 1.00 94.12 204 LEU A C 1
ATOM 1660 O O . LEU A 1 204 ? 4.170 -5.402 -10.770 1.00 94.12 204 LEU A O 1
ATOM 1664 N N . ASP A 1 205 ? 3.134 -3.486 -10.199 1.00 88.56 205 ASP A N 1
ATOM 1665 C CA . ASP A 1 205 ? 2.373 -4.042 -9.088 1.00 88.56 205 ASP A CA 1
ATOM 1666 C C . ASP A 1 205 ? 1.027 -4.591 -9.571 1.00 88.56 205 ASP A C 1
ATOM 1668 O O . ASP A 1 205 ? 0.783 -5.794 -9.598 1.00 88.56 205 ASP A O 1
ATOM 1672 N N . LYS A 1 206 ? 0.157 -3.688 -10.029 1.00 88.94 206 LYS A N 1
ATOM 1673 C CA . LYS A 1 206 ? -1.269 -3.952 -10.218 1.00 88.94 206 LYS A CA 1
ATOM 1674 C C . LYS A 1 206 ? -1.570 -4.670 -11.527 1.00 88.94 206 LYS A C 1
ATOM 1676 O O . LYS A 1 206 ? -2.406 -5.562 -11.539 1.00 88.94 206 LYS A O 1
ATOM 1681 N N . ILE A 1 207 ? -0.892 -4.324 -12.627 1.00 95.12 207 ILE A N 1
ATOM 1682 C CA . ILE A 1 207 ? -1.142 -4.960 -13.935 1.00 95.12 207 ILE A CA 1
ATOM 1683 C C . ILE A 1 207 ? -0.437 -6.314 -14.033 1.00 95.12 207 ILE A C 1
ATOM 1685 O O . ILE A 1 207 ? -0.994 -7.247 -14.609 1.00 95.12 207 ILE A O 1
ATOM 1689 N N . ALA A 1 208 ? 0.770 -6.434 -13.476 1.00 95.12 208 ALA A N 1
ATOM 1690 C CA . ALA A 1 208 ? 1.497 -7.703 -13.444 1.00 95.12 208 ALA A CA 1
ATOM 1691 C C . ALA A 1 208 ? 0.799 -8.767 -12.580 1.00 95.12 208 ALA A C 1
ATOM 1693 O O . ALA A 1 208 ? 0.876 -9.949 -12.911 1.00 95.12 208 ALA A O 1
ATOM 1694 N N . PHE A 1 209 ? 0.079 -8.350 -11.533 1.00 94.25 209 PHE A N 1
ATOM 1695 C CA . PHE A 1 209 ? -0.653 -9.257 -10.651 1.00 94.25 209 PHE A CA 1
ATOM 1696 C C . PHE A 1 209 ? -1.892 -9.889 -11.297 1.00 94.25 209 PHE A C 1
ATOM 1698 O O . PHE A 1 209 ? -2.181 -11.051 -11.024 1.00 94.25 209 PHE A O 1
ATOM 1705 N N . LEU A 1 210 ? -2.602 -9.179 -12.186 1.00 95.56 210 LEU A N 1
ATOM 1706 C CA . LEU A 1 210 ? -3.842 -9.669 -12.815 1.00 95.56 210 LEU A CA 1
ATOM 1707 C C . LEU A 1 210 ? -3.739 -11.094 -13.401 1.00 95.56 210 LEU A C 1
ATOM 1709 O O . LEU A 1 210 ? -4.567 -11.932 -13.039 1.00 95.56 210 LEU A O 1
ATOM 1713 N N . PRO A 1 211 ? -2.758 -11.420 -14.272 1.00 96.44 211 PRO A N 1
ATOM 1714 C CA . PRO A 1 211 ? -2.632 -12.777 -14.800 1.00 96.44 211 PRO A CA 1
ATOM 1715 C C . PRO A 1 211 ? -2.275 -13.810 -13.724 1.00 96.44 211 PRO A C 1
ATOM 1717 O O . PRO A 1 211 ? -2.707 -14.952 -13.837 1.00 96.44 211 PRO A O 1
ATOM 1720 N N . PHE A 1 212 ? -1.514 -13.434 -12.690 1.00 95.38 212 PHE A N 1
ATOM 1721 C CA . PHE A 1 212 ? -1.160 -14.342 -11.597 1.00 95.38 212 PHE A CA 1
ATOM 1722 C C . PHE A 1 212 ? -2.376 -14.681 -10.728 1.00 95.38 212 PHE A C 1
ATOM 1724 O O . PHE A 1 212 ? -2.650 -15.858 -10.506 1.00 95.38 212 PHE A O 1
ATOM 1731 N N . GLY A 1 213 ? -3.124 -13.664 -10.283 1.00 93.25 213 GLY A N 1
ATOM 1732 C CA . GLY A 1 213 ? -4.339 -13.855 -9.489 1.00 93.25 213 GLY A CA 1
ATOM 1733 C C . GLY A 1 213 ? -5.361 -14.722 -10.224 1.00 93.25 213 GLY A C 1
ATOM 1734 O O . GLY A 1 213 ? -5.873 -15.682 -9.658 1.00 93.25 213 GLY A O 1
ATOM 1735 N N . TYR A 1 214 ? -5.564 -14.460 -11.520 1.00 94.94 214 TYR A N 1
ATOM 1736 C CA . TYR A 1 214 ? -6.427 -15.287 -12.365 1.00 94.94 214 TYR A CA 1
ATOM 1737 C C . TYR A 1 214 ? -5.940 -16.742 -12.474 1.00 94.94 214 TYR A C 1
ATOM 1739 O O . TYR A 1 214 ? -6.732 -17.670 -12.324 1.00 94.94 214 TYR A O 1
ATOM 1747 N N . LEU A 1 215 ? -4.641 -16.951 -12.719 1.00 96.12 215 LEU A N 1
ATOM 1748 C CA . LEU A 1 215 ? -4.066 -18.285 -12.907 1.00 96.12 215 LEU A CA 1
ATOM 1749 C C . LEU A 1 215 ? -4.165 -19.158 -11.651 1.00 96.12 215 LEU A C 1
ATOM 1751 O O . LEU A 1 215 ? -4.449 -20.346 -11.772 1.00 96.12 215 LEU A O 1
ATOM 1755 N N . ILE A 1 216 ? -3.915 -18.602 -10.462 1.00 93.69 216 ILE A N 1
ATOM 1756 C CA . ILE A 1 216 ? -3.960 -19.370 -9.209 1.00 93.69 216 ILE A CA 1
ATOM 1757 C C . ILE A 1 216 ? -5.375 -19.858 -8.911 1.00 93.69 216 ILE A C 1
ATOM 1759 O O . ILE A 1 216 ? -5.546 -21.017 -8.536 1.00 93.69 216 ILE A O 1
ATOM 1763 N N . ASP A 1 217 ? -6.383 -19.008 -9.098 1.00 92.44 217 ASP A N 1
ATOM 1764 C CA . ASP A 1 217 ? -7.767 -19.417 -8.864 1.00 92.44 217 ASP A CA 1
ATOM 1765 C C . ASP A 1 217 ? -8.257 -20.407 -9.923 1.00 92.44 217 ASP A C 1
ATOM 1767 O O . ASP A 1 217 ? -8.946 -21.362 -9.570 1.00 92.44 217 ASP A O 1
ATOM 1771 N N . LEU A 1 218 ? -7.840 -20.253 -11.186 1.00 94.44 218 LEU A N 1
ATOM 1772 C CA . LEU A 1 218 ? -8.114 -21.249 -12.225 1.00 94.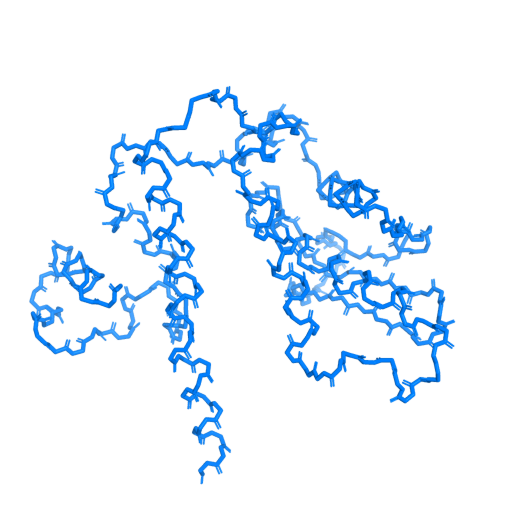44 218 LEU A CA 1
ATOM 1773 C C . LEU A 1 218 ? -7.490 -22.607 -11.868 1.00 94.44 218 LEU A C 1
ATOM 1775 O O . LEU A 1 218 ? -8.177 -23.622 -11.891 1.00 94.44 218 LEU A O 1
ATOM 1779 N N . TRP A 1 219 ? -6.216 -22.615 -11.464 1.00 95.00 219 TRP A N 1
ATOM 1780 C CA . TRP A 1 219 ? -5.494 -23.835 -11.093 1.00 95.00 219 TRP A CA 1
ATOM 1781 C C . TRP A 1 219 ? -6.077 -24.535 -9.862 1.00 95.00 219 TRP A C 1
ATOM 1783 O O . TRP A 1 219 ? -6.050 -25.754 -9.788 1.00 95.00 219 TRP A O 1
ATOM 1793 N N . ARG A 1 220 ? -6.582 -23.785 -8.875 1.00 92.25 220 ARG A N 1
ATOM 1794 C CA . ARG A 1 220 ? -7.214 -24.367 -7.677 1.00 92.25 220 ARG A CA 1
ATOM 1795 C C . ARG A 1 220 ? -8.586 -24.970 -7.960 1.00 92.25 220 ARG A C 1
ATOM 1797 O O . ARG A 1 220 ? -9.069 -25.750 -7.141 1.00 92.25 220 ARG A O 1
ATOM 1804 N N . TRP A 1 221 ? -9.247 -24.514 -9.021 1.00 91.44 221 TRP A N 1
ATOM 1805 C CA . TRP A 1 221 ? -10.576 -24.980 -9.391 1.00 91.44 221 TRP A CA 1
ATOM 1806 C C . TRP A 1 221 ? -10.503 -26.259 -10.237 1.00 91.44 221 TRP A C 1
ATOM 1808 O O . TRP A 1 221 ? -11.319 -27.157 -10.038 1.00 91.44 221 TRP A O 1
ATOM 1818 N N . GLU A 1 222 ? -9.540 -26.348 -11.156 1.00 73.00 222 GLU A N 1
ATOM 1819 C CA . GLU A 1 222 ? -9.265 -27.570 -11.934 1.00 73.00 222 GLU A CA 1
ATOM 1820 C C . GLU A 1 222 ? -8.758 -28.737 -11.068 1.00 73.00 222 GLU A C 1
ATOM 1822 O O . GLU A 1 222 ? -9.221 -29.876 -11.321 1.00 73.00 222 GLU A O 1
#

Foldseek 3Di:
DQLLVLVQLCVVPNPQRPNPDHGDCVSQCDPRVLFRLNVLCRSAPDNVDDALWLLVVCVVVVHDLVNLLVVLQVLQVVVVFDRDAPLAVVPAASADDPPDDDDQPWAWDDPLPLHHIYIYHNADRTLVSSLVSNLRVQLVSLQNVCSPPDSVPSDPPDPVRSNVSSNVRSVVCPDPVNCVVVPSDDDPDDDVSNVRSVVVSVCSGPVSNVVVVVVVVVVVVD

Secondary structure (DSSP, 8-state):
-HHHHHHHHHHHHGGGS-SSSPPPGGGSSSTTSS--GGGHHHH-SSTTSPP---HHHHHHTT--HHHHHHHHHHHHHHTT-PPPPHHHHHH-B-S--SSS----S--EEE-SSSS-EEEB----SSHHHHHHHHHHHHHHHHHHHHTTS-GGG-S-SSHHHHHHHHHHHHHHHTSHHHHHHTTS----S--HHHHHHHHHHHIIIIIHHHHHHHHHHHHHH-

Sequence (222 aa):
IHAYVRYKLREKYGDIVTEKGPIPAHLLGNMWAQTWNNIASFTLPYPNVEDVDITSEMLKQNYTPLKIFKTAENFFVSINLTAMPKSFWEKSILEKPADRELVCHASAWDFYNGKDFRIKQCTRVNIEDMTTAHHEMGHIEYHLQYKDKPVIYRSGANDGFHEAIGDLIALSFSSTKHLRKIGLLKSHTDDSRIVLNNLYKVGLDKIAFLPFGYLIDLWRWE